Protein AF-A0A7L6N3A3-F1 (afdb_monomer)

Foldseek 3Di:
DVVLLVVLVVQLQVLLVVLQVVCVVPVVPDDDQVVSLVVSVVSSCVDPSQVDWAAACVRDIDTFKDAFQFFDDLDPPDPGTGGFGMFGADNVQRHDHHPVCRVNNVRQGQETEHEDEQDFPVVVVVQLSRQVRSPYQAYEYEYEYAEDDDPVRVVSNQVVQLVSLPPNRYFYWYWYHYPPAQKIWTDRRPRNGIDIDGD

Nearest PDB structures (foldseek):
  6dg3-assembly2_B  TM=5.951E-01  e=7.283E-01  Lactiplantibacillus plantarum WCFS1
  4h3d-assembly2_C  TM=6.142E-01  e=1.210E+00  Clostridioides difficile 630
  4h3d-assembly1_B  TM=5.926E-01  e=1.374E+00  Clostridioides difficile 630
  4cnn-assembly1_A  TM=4.905E-01  e=6.835E-01  Salmonella enterica subsp. enterica serovar Typhi
  8amz-assembly1_W  TM=4.326E-01  e=1.663E+00  Spinacia oleracea

Radius of gyration: 17.26 Å; Cα contacts (8 Å, |Δi|>4): 350; chains: 1; bounding box: 48×31×47 Å

Structure (mmCIF, N/CA/C/O backbone):
data_AF-A0A7L6N3A3-F1
#
_entry.id   AF-A0A7L6N3A3-F1
#
loop_
_atom_site.group_PDB
_atom_site.id
_atom_site.type_symbol
_atom_site.label_atom_id
_atom_site.label_alt_id
_atom_site.label_comp_id
_atom_site.label_asym_id
_atom_site.label_entity_id
_atom_site.label_seq_id
_atom_site.pdbx_PDB_ins_code
_atom_site.Cartn_x
_atom_site.Cartn_y
_atom_site.Cartn_z
_atom_site.occupancy
_atom_site.B_iso_or_equiv
_atom_site.auth_seq_id
_atom_site.auth_comp_id
_atom_site.auth_asym_id
_atom_site.auth_atom_id
_atom_site.pdbx_PDB_model_num
ATOM 1 N N . MET A 1 1 ? 3.024 9.005 -21.128 1.00 63.97 1 MET A N 1
ATOM 2 C CA . MET A 1 1 ? 3.604 8.634 -19.820 1.00 63.97 1 MET A CA 1
ATOM 3 C C . MET A 1 1 ? 2.793 9.181 -18.655 1.00 63.97 1 MET A C 1
ATOM 5 O O . MET A 1 1 ? 2.239 8.394 -17.905 1.00 63.97 1 MET A O 1
ATOM 9 N N . GLU A 1 2 ? 2.632 10.502 -18.546 1.00 71.94 2 GLU A N 1
ATOM 10 C CA . GLU A 1 2 ? 1.912 11.147 -17.432 1.00 71.94 2 GLU A CA 1
ATOM 11 C C . GLU A 1 2 ? 0.433 10.727 -17.320 1.00 71.94 2 GLU A C 1
ATOM 13 O O . GLU A 1 2 ? -0.063 10.466 -16.229 1.00 71.94 2 GLU A O 1
ATOM 18 N N . PHE A 1 3 ? -0.247 10.526 -18.455 1.00 65.88 3 PHE A N 1
ATOM 19 C CA . PHE A 1 3 ? -1.617 9.996 -18.479 1.00 65.88 3 PHE A CA 1
ATOM 20 C C . PHE A 1 3 ? -1.735 8.579 -17.885 1.00 65.88 3 PHE A C 1
ATOM 22 O O . PHE A 1 3 ? -2.685 8.292 -17.162 1.00 65.88 3 PHE A O 1
ATOM 29 N N . ILE A 1 4 ? -0.760 7.702 -18.159 1.00 85.25 4 ILE A N 1
ATOM 30 C CA . ILE A 1 4 ? -0.748 6.328 -17.629 1.00 85.25 4 ILE A CA 1
ATOM 31 C C . ILE A 1 4 ? -0.486 6.362 -16.124 1.00 85.25 4 ILE A C 1
ATOM 33 O O . ILE A 1 4 ? -1.212 5.720 -15.374 1.00 85.25 4 ILE A O 1
ATOM 37 N N . LYS A 1 5 ? 0.479 7.174 -15.670 1.00 92.44 5 LYS A N 1
ATOM 38 C CA . LYS A 1 5 ? 0.745 7.386 -14.239 1.00 92.44 5 LYS A CA 1
ATOM 39 C C . LYS A 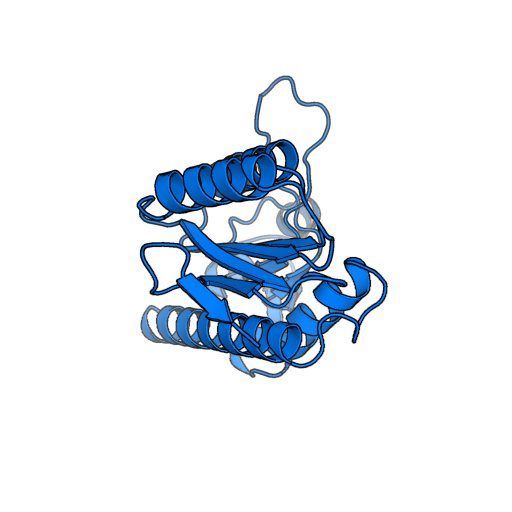1 5 ? -0.506 7.841 -13.487 1.00 92.44 5 LYS A C 1
ATOM 41 O O . LYS A 1 5 ? -0.864 7.238 -12.479 1.00 92.44 5 LYS A O 1
ATOM 46 N N . LYS A 1 6 ? -1.208 8.851 -14.011 1.00 94.38 6 LYS A N 1
ATOM 47 C CA . LYS A 1 6 ? -2.463 9.335 -13.424 1.00 94.38 6 LYS A CA 1
ATOM 48 C C . LYS A 1 6 ? -3.516 8.227 -13.340 1.00 94.38 6 LYS A C 1
ATOM 50 O O . LYS A 1 6 ? -4.104 8.034 -12.283 1.00 94.38 6 LYS A O 1
ATOM 55 N N . LYS A 1 7 ? -3.710 7.468 -14.422 1.00 95.50 7 LYS A N 1
ATOM 56 C CA . LYS A 1 7 ? -4.658 6.347 -14.451 1.00 95.50 7 LYS A CA 1
ATOM 57 C C . LYS A 1 7 ? -4.312 5.269 -13.418 1.00 95.50 7 LYS A C 1
ATOM 59 O O . LYS A 1 7 ? -5.200 4.765 -12.741 1.00 95.50 7 LYS A O 1
ATOM 64 N N . VAL A 1 8 ? -3.030 4.935 -13.272 1.00 96.88 8 VAL A N 1
ATOM 65 C CA . VAL A 1 8 ? -2.552 3.965 -12.276 1.00 96.88 8 VAL A CA 1
ATOM 66 C C . VAL A 1 8 ? -2.839 4.446 -10.851 1.00 96.88 8 VAL A C 1
ATOM 68 O O . VAL A 1 8 ? -3.337 3.663 -10.047 1.00 96.88 8 VAL A O 1
ATOM 71 N N . ILE A 1 9 ? -2.596 5.726 -10.549 1.00 97.12 9 ILE A N 1
ATOM 72 C CA . ILE A 1 9 ? -2.947 6.323 -9.249 1.00 97.12 9 ILE A CA 1
ATOM 73 C C . ILE A 1 9 ? -4.456 6.201 -8.998 1.00 97.12 9 ILE A C 1
ATOM 75 O O . ILE A 1 9 ? -4.861 5.691 -7.958 1.00 97.12 9 ILE A O 1
ATOM 79 N N . GLU A 1 10 ? -5.292 6.583 -9.968 1.00 97.31 10 GLU A N 1
ATOM 80 C CA . GLU A 1 10 ? -6.755 6.492 -9.848 1.00 97.31 10 GLU A CA 1
ATOM 81 C C . GLU A 1 10 ? -7.235 5.052 -9.591 1.00 97.31 10 GLU A C 1
ATOM 83 O O . GLU A 1 10 ? -8.139 4.835 -8.780 1.00 97.31 10 GLU A O 1
ATOM 88 N N . ILE A 1 11 ? -6.621 4.059 -10.245 1.00 98.12 11 ILE A N 1
ATOM 89 C CA . ILE A 1 11 ? -6.904 2.634 -10.020 1.00 98.12 11 ILE A CA 1
ATOM 90 C C . ILE A 1 11 ? -6.535 2.230 -8.591 1.00 98.12 11 ILE A C 1
ATOM 92 O O . ILE A 1 11 ? -7.364 1.643 -7.894 1.00 98.12 11 ILE A O 1
ATOM 96 N N . VAL A 1 12 ? -5.319 2.556 -8.141 1.00 98.44 12 VAL A N 1
ATOM 97 C CA . VAL A 1 12 ? -4.842 2.208 -6.796 1.00 98.44 12 VAL A CA 1
ATOM 98 C C . VAL A 1 12 ? -5.746 2.822 -5.731 1.00 98.44 12 VAL A C 1
ATOM 100 O O . VAL A 1 12 ? -6.241 2.110 -4.861 1.00 98.44 12 VAL A O 1
ATOM 103 N N . GLU A 1 13 ? -6.035 4.118 -5.820 1.00 98.12 13 GLU A N 1
ATOM 104 C CA . GLU A 1 13 ? -6.865 4.821 -4.838 1.00 98.12 13 GLU A CA 1
ATOM 105 C C . GLU A 1 13 ? -8.301 4.289 -4.802 1.00 98.12 13 GLU A C 1
ATOM 107 O O . GLU A 1 13 ? -8.896 4.143 -3.727 1.00 98.12 13 GLU A O 1
ATOM 112 N N . LYS A 1 14 ? -8.858 3.938 -5.967 1.00 98.12 14 LYS A N 1
ATOM 113 C CA . LYS A 1 14 ? -10.163 3.282 -6.060 1.00 98.12 14 LYS A CA 1
ATOM 114 C C . LYS A 1 14 ? -10.155 1.913 -5.381 1.00 98.12 14 LYS A C 1
ATOM 116 O O . LYS A 1 14 ? -11.083 1.618 -4.628 1.00 98.12 14 LYS A O 1
ATOM 121 N N . GLU A 1 15 ? -9.142 1.083 -5.618 1.00 98.50 15 GLU A N 1
ATOM 122 C CA . GLU A 1 15 ? -9.069 -0.240 -4.992 1.00 98.50 15 GLU A CA 1
ATOM 123 C C . GLU A 1 15 ? -8.826 -0.158 -3.484 1.00 98.50 15 GLU A C 1
ATOM 125 O O . GLU A 1 15 ? -9.446 -0.919 -2.746 1.00 98.50 15 GLU A O 1
ATOM 130 N N . ILE A 1 16 ? -8.037 0.809 -3.001 1.00 98.56 16 ILE A N 1
ATOM 131 C CA . ILE A 1 16 ? -7.890 1.080 -1.562 1.00 98.56 16 ILE A CA 1
ATOM 132 C C . ILE A 1 16 ? -9.245 1.445 -0.947 1.00 98.56 16 ILE A C 1
ATOM 134 O O . ILE A 1 16 ? -9.628 0.901 0.088 1.00 98.56 16 ILE A O 1
ATOM 138 N N . ARG A 1 17 ? -10.014 2.327 -1.593 1.00 97.88 17 ARG A N 1
ATOM 139 C CA . ARG A 1 17 ? -11.354 2.708 -1.125 1.00 97.88 17 ARG A CA 1
ATOM 140 C C . ARG A 1 17 ? -12.302 1.513 -1.067 1.00 97.88 17 ARG A C 1
ATOM 142 O O . ARG A 1 17 ? -12.975 1.325 -0.056 1.00 97.88 17 ARG A O 1
ATOM 149 N N . ASN A 1 18 ? -12.344 0.707 -2.126 1.00 97.69 18 ASN A N 1
ATOM 150 C CA . ASN A 1 18 ? -13.163 -0.505 -2.166 1.00 97.69 18 ASN A CA 1
ATOM 151 C C . ASN A 1 18 ? -12.743 -1.488 -1.070 1.00 97.69 18 ASN A C 1
ATOM 153 O O . ASN A 1 18 ? -13.592 -2.059 -0.399 1.00 97.69 18 ASN A O 1
ATOM 157 N N . PHE A 1 19 ? -11.439 -1.649 -0.860 1.00 98.00 19 PHE A N 1
ATOM 158 C CA . PHE A 1 19 ? -10.882 -2.535 0.152 1.00 98.00 19 PHE A CA 1
ATOM 159 C C . PHE A 1 19 ? -11.260 -2.109 1.580 1.00 98.00 19 PHE A C 1
ATOM 161 O O . PHE A 1 19 ? -11.703 -2.942 2.368 1.00 98.00 19 PHE A O 1
ATOM 168 N N . ILE A 1 20 ? -11.188 -0.809 1.890 1.00 96.81 20 ILE A N 1
ATOM 169 C CA . ILE A 1 20 ? -11.664 -0.244 3.165 1.00 96.81 20 ILE A CA 1
ATOM 170 C C . ILE A 1 20 ? -13.167 -0.476 3.350 1.00 96.81 20 ILE A C 1
ATOM 172 O O . ILE A 1 20 ? -13.599 -0.888 4.426 1.00 96.81 20 ILE A O 1
ATOM 176 N N . ASN A 1 21 ? -13.966 -0.231 2.310 1.00 95.56 21 ASN A N 1
ATOM 177 C CA . ASN A 1 21 ? -15.412 -0.442 2.369 1.00 95.56 21 ASN A CA 1
ATOM 178 C C . ASN A 1 21 ? -15.764 -1.916 2.593 1.00 95.56 21 ASN A C 1
ATOM 180 O O . ASN A 1 21 ? -16.633 -2.219 3.398 1.00 95.56 21 ASN A O 1
ATOM 184 N N . ASP A 1 22 ? -15.058 -2.843 1.953 1.00 96.50 22 ASP A N 1
ATOM 185 C CA . ASP A 1 22 ? -15.306 -4.270 2.158 1.00 96.50 22 ASP A CA 1
ATOM 186 C C . ASP A 1 22 ? -14.913 -4.727 3.568 1.00 96.50 22 ASP A C 1
ATOM 188 O O . ASP A 1 22 ? -15.613 -5.544 4.169 1.00 96.50 22 ASP A O 1
ATOM 192 N N . PHE A 1 23 ? -13.838 -4.167 4.132 1.00 96.50 23 PHE A N 1
ATOM 193 C CA . PHE A 1 23 ? -13.476 -4.412 5.527 1.00 96.50 23 PHE A CA 1
ATOM 194 C C . PHE A 1 23 ? -14.521 -3.851 6.498 1.00 96.50 23 PHE A C 1
ATOM 196 O O . PHE A 1 23 ? -14.807 -4.478 7.513 1.00 96.50 23 PHE A O 1
ATOM 203 N N . LYS A 1 24 ? -15.132 -2.705 6.178 1.00 93.69 24 LYS A N 1
ATOM 204 C CA . LYS A 1 24 ? -16.228 -2.125 6.965 1.00 93.69 24 LYS A CA 1
ATOM 205 C C . LYS A 1 24 ? -17.410 -3.079 7.095 1.00 93.69 24 LYS A C 1
ATOM 207 O O . LYS A 1 24 ? -17.958 -3.226 8.182 1.00 93.69 24 LYS A O 1
ATOM 212 N N . GLU A 1 25 ? -17.795 -3.703 5.986 1.00 93.62 25 GLU A N 1
ATOM 213 C CA . GLU A 1 25 ? -18.960 -4.587 5.926 1.00 93.62 25 GLU A CA 1
ATOM 214 C C . GLU A 1 25 ? -18.654 -5.986 6.481 1.00 93.62 25 GLU A C 1
ATOM 216 O O . GLU A 1 25 ? -19.511 -6.613 7.103 1.00 93.62 25 GLU A O 1
ATOM 221 N N . ILE A 1 26 ? -17.436 -6.501 6.265 1.00 94.75 26 ILE A N 1
ATOM 222 C CA . ILE A 1 26 ? -17.043 -7.862 6.660 1.00 94.75 26 ILE A CA 1
ATOM 223 C C . ILE A 1 26 ? -15.631 -7.860 7.293 1.00 94.75 26 ILE A C 1
ATOM 225 O O . ILE A 1 26 ? -14.695 -8.443 6.735 1.00 94.75 26 ILE A O 1
ATOM 229 N N . PRO A 1 27 ? -15.449 -7.277 8.496 1.00 94.25 27 PRO A N 1
ATOM 230 C CA . PRO A 1 27 ? -14.129 -7.063 9.125 1.00 94.25 27 PRO A CA 1
ATOM 231 C C . PRO A 1 27 ? -13.388 -8.353 9.508 1.00 94.25 27 PRO A C 1
ATOM 233 O O . PRO A 1 27 ? -12.187 -8.343 9.784 1.00 94.25 27 PRO A O 1
ATOM 236 N N . PHE A 1 28 ? -14.097 -9.485 9.519 1.00 94.44 28 PHE A N 1
ATOM 237 C CA . PHE A 1 28 ? -13.555 -10.813 9.819 1.00 94.44 28 PHE A CA 1
ATOM 238 C C . PHE A 1 28 ? -13.501 -11.731 8.591 1.00 94.44 28 PHE A C 1
ATOM 240 O O . PHE A 1 28 ? -13.306 -12.938 8.736 1.00 94.44 28 PHE A O 1
ATOM 247 N N . LYS A 1 29 ? -13.648 -11.182 7.374 1.00 95.50 29 LYS A N 1
ATOM 248 C CA . LYS A 1 29 ? -13.512 -11.943 6.118 1.00 95.50 29 LYS A CA 1
ATOM 249 C C . LYS A 1 29 ? -12.179 -12.696 6.047 1.00 95.50 29 LYS A C 1
ATOM 251 O O . LYS A 1 29 ? -12.120 -13.816 5.540 1.00 95.50 29 LYS A O 1
ATOM 256 N N . HIS A 1 30 ? -11.120 -12.091 6.579 1.00 96.44 30 HIS A N 1
ATOM 257 C CA . HIS A 1 30 ? -9.777 -12.653 6.626 1.00 96.44 30 HIS A CA 1
ATOM 258 C C . HIS A 1 30 ? -9.282 -12.792 8.068 1.00 96.44 30 HIS A C 1
ATOM 260 O O . HIS A 1 30 ? -9.425 -11.883 8.879 1.00 96.44 30 HIS A O 1
ATOM 266 N N . ARG A 1 31 ? -8.667 -13.943 8.384 1.00 93.75 31 ARG A N 1
ATOM 267 C CA . ARG A 1 31 ? -8.141 -14.239 9.731 1.00 93.75 31 ARG A CA 1
ATOM 268 C C . ARG A 1 31 ? -6.813 -13.536 10.025 1.00 93.75 31 ARG A C 1
ATOM 270 O O . ARG A 1 31 ? -6.517 -13.259 11.182 1.00 93.75 31 ARG A O 1
ATOM 277 N N . VAL A 1 32 ? -5.974 -13.351 9.006 1.00 94.62 32 VAL A N 1
ATOM 278 C CA . VAL A 1 32 ? -4.590 -12.876 9.151 1.00 94.62 32 VAL A CA 1
ATOM 279 C C . VAL A 1 32 ? -4.264 -11.805 8.120 1.00 94.62 32 VAL A C 1
ATOM 281 O O . VAL A 1 32 ? -4.790 -11.829 7.008 1.00 94.62 32 VAL A O 1
ATOM 284 N N . GLU A 1 33 ? -3.338 -10.920 8.480 1.00 95.19 33 GLU A N 1
ATOM 285 C CA . GLU A 1 33 ? -2.846 -9.820 7.643 1.00 95.19 33 GLU A CA 1
ATOM 286 C C . GLU A 1 33 ? -2.353 -10.276 6.268 1.00 95.19 33 GLU A C 1
ATOM 288 O O . GLU A 1 33 ? -2.734 -9.707 5.252 1.00 95.19 33 GLU A O 1
ATOM 293 N N . HIS A 1 34 ? -1.618 -11.388 6.194 1.00 95.31 34 HIS A N 1
ATOM 294 C CA . HIS A 1 34 ? -1.151 -11.911 4.907 1.00 95.31 34 HIS A CA 1
ATOM 295 C C . HIS A 1 34 ? -2.288 -12.225 3.922 1.00 95.31 34 HIS A C 1
ATOM 297 O O . HIS A 1 34 ? -2.103 -12.115 2.713 1.00 95.31 34 HIS A O 1
ATOM 303 N N . SER A 1 35 ? -3.478 -12.606 4.402 1.00 97.56 35 SER A N 1
ATOM 304 C CA . SER A 1 35 ? -4.631 -12.816 3.519 1.00 97.56 35 SER A CA 1
ATOM 305 C C . SER A 1 35 ? -5.195 -11.497 2.987 1.00 97.56 35 SER A C 1
ATOM 307 O O . SER A 1 35 ? -5.615 -11.453 1.835 1.00 97.56 35 SER A O 1
ATOM 309 N N . LEU A 1 36 ? -5.149 -10.433 3.794 1.00 97.81 36 LEU A N 1
ATOM 310 C CA . LEU A 1 36 ? -5.523 -9.071 3.400 1.00 97.81 36 LEU A CA 1
ATOM 311 C C . LEU A 1 36 ? -4.540 -8.513 2.363 1.00 97.81 36 LEU A C 1
ATOM 313 O O . LEU A 1 36 ? -4.966 -7.969 1.347 1.00 97.81 36 LEU A O 1
ATOM 317 N N . HIS A 1 37 ? -3.237 -8.742 2.553 1.00 98.00 37 HIS A N 1
ATOM 318 C CA . HIS A 1 37 ? -2.211 -8.421 1.557 1.00 98.00 37 HIS A CA 1
ATOM 319 C C . HIS A 1 37 ? -2.479 -9.110 0.213 1.00 98.00 37 HIS A C 1
ATOM 321 O O . HIS A 1 37 ? -2.447 -8.469 -0.836 1.00 98.00 37 HIS A O 1
ATOM 327 N N . CYS A 1 38 ? -2.767 -10.416 0.235 1.00 98.00 38 CYS A N 1
ATOM 328 C CA . CYS A 1 38 ? -3.108 -11.170 -0.971 1.00 98.00 38 CYS A CA 1
ATOM 329 C C . CYS A 1 38 ? -4.391 -10.652 -1.632 1.00 98.00 38 CYS A C 1
ATOM 331 O O . CYS A 1 38 ? -4.467 -10.603 -2.857 1.00 98.00 38 CYS A O 1
ATOM 333 N N . GLU A 1 39 ? -5.406 -10.280 -0.850 1.00 98.19 39 GLU A N 1
ATOM 334 C CA . GLU A 1 39 ? -6.642 -9.712 -1.386 1.00 98.19 39 GLU A CA 1
ATOM 335 C C . GLU A 1 39 ? -6.381 -8.385 -2.105 1.00 98.19 39 GLU A C 1
ATOM 337 O O . GLU A 1 39 ? -6.811 -8.234 -3.250 1.00 98.19 39 GLU A O 1
ATOM 342 N N . LEU A 1 40 ? -5.657 -7.454 -1.476 1.00 98.50 40 LEU A N 1
ATOM 343 C CA . LEU A 1 40 ? -5.333 -6.167 -2.088 1.00 98.50 40 LEU A CA 1
ATOM 344 C C . LEU A 1 40 ? -4.492 -6.347 -3.357 1.00 98.50 40 LEU A C 1
ATOM 346 O O . LEU A 1 40 ? -4.835 -5.791 -4.398 1.00 98.50 40 LEU A O 1
ATOM 350 N N . PHE A 1 41 ? -3.456 -7.191 -3.313 1.00 98.44 41 PHE A N 1
ATOM 351 C CA . PHE A 1 41 ? -2.661 -7.527 -4.496 1.00 98.44 41 PHE A CA 1
ATOM 352 C C . PHE A 1 41 ? -3.545 -8.065 -5.631 1.00 98.44 41 PHE A C 1
ATOM 354 O O . PHE A 1 41 ? -3.488 -7.568 -6.753 1.00 98.44 41 PHE A O 1
ATOM 361 N N . ASN A 1 42 ? -4.428 -9.024 -5.333 1.00 98.06 42 ASN A N 1
ATOM 362 C CA . ASN A 1 42 ? -5.323 -9.625 -6.322 1.00 98.06 42 ASN A CA 1
ATOM 363 C C . ASN A 1 42 ? -6.335 -8.636 -6.913 1.00 98.06 42 ASN A C 1
ATOM 365 O O . ASN A 1 42 ? -6.774 -8.829 -8.044 1.00 98.06 42 ASN A O 1
ATOM 369 N N . ARG A 1 43 ? -6.745 -7.606 -6.169 1.00 98.19 43 ARG A N 1
ATOM 370 C CA . ARG A 1 43 ? -7.587 -6.524 -6.702 1.00 98.19 43 ARG A CA 1
ATOM 371 C C . ARG A 1 43 ? -6.820 -5.672 -7.698 1.00 98.19 43 ARG A C 1
ATOM 373 O O . ARG A 1 43 ? -7.334 -5.395 -8.775 1.00 98.19 43 ARG A O 1
ATOM 380 N N . LEU A 1 44 ? -5.589 -5.311 -7.351 1.00 98.31 44 LEU A N 1
ATOM 381 C CA . LEU A 1 44 ? -4.735 -4.457 -8.167 1.00 98.31 44 LEU A CA 1
ATOM 382 C C . LEU A 1 44 ? -4.338 -5.137 -9.485 1.00 98.31 44 LEU A C 1
ATOM 384 O O . LEU A 1 44 ? -4.527 -4.552 -10.546 1.00 98.31 44 LEU A O 1
ATOM 388 N N . VAL A 1 45 ? -3.895 -6.398 -9.456 1.00 97.00 45 VAL A N 1
ATOM 389 C CA . VAL A 1 45 ? -3.466 -7.133 -10.670 1.00 97.00 45 VAL A CA 1
ATOM 390 C C . VAL A 1 45 ? -4.598 -7.492 -11.640 1.00 97.00 45 VAL A C 1
ATOM 392 O O . VAL A 1 45 ? -4.339 -8.076 -12.685 1.00 97.00 45 VAL A O 1
ATOM 395 N N . ARG A 1 46 ? -5.861 -7.198 -11.312 1.00 97.06 46 ARG A N 1
ATOM 396 C CA . ARG A 1 46 ? -6.991 -7.373 -12.244 1.00 97.06 46 ARG A CA 1
ATOM 397 C C . ARG A 1 46 ? -7.127 -6.229 -13.239 1.00 97.06 46 ARG A C 1
ATOM 399 O O . ARG A 1 46 ? -7.929 -6.337 -14.161 1.00 97.06 46 ARG A O 1
ATOM 406 N N . HIS A 1 47 ? -6.408 -5.136 -13.016 1.00 97.50 47 HIS A N 1
ATOM 407 C CA . HIS A 1 47 ? -6.390 -4.001 -13.922 1.00 97.50 47 HIS A CA 1
ATOM 408 C C . HIS A 1 47 ? -5.237 -4.170 -14.899 1.00 97.50 47 HIS A C 1
ATOM 410 O O . HIS A 1 47 ? -4.096 -4.366 -14.473 1.00 97.50 47 HIS A O 1
ATOM 416 N N . ASP A 1 48 ? -5.541 -4.066 -16.194 1.00 95.12 48 ASP A N 1
ATOM 417 C CA . ASP A 1 48 ? -4.576 -4.304 -17.267 1.00 95.12 48 ASP A CA 1
ATOM 418 C C . ASP A 1 48 ? -3.316 -3.453 -17.097 1.00 95.12 48 ASP A C 1
ATOM 420 O O . ASP A 1 48 ? -2.234 -3.933 -17.396 1.00 95.12 48 ASP A O 1
ATOM 424 N N . GLU A 1 49 ? -3.425 -2.226 -16.576 1.00 95.25 49 GLU A N 1
ATOM 425 C CA . GLU A 1 49 ? -2.303 -1.312 -16.324 1.00 95.25 49 GLU A CA 1
ATOM 426 C C . GLU A 1 49 ? -1.300 -1.828 -15.283 1.00 95.25 49 GLU A C 1
ATOM 428 O O . GLU A 1 49 ? -0.132 -1.444 -15.312 1.00 95.25 49 GLU A O 1
ATOM 433 N N . LEU A 1 50 ? -1.747 -2.672 -14.352 1.00 96.44 50 LEU A N 1
ATOM 434 C CA . LEU A 1 50 ? -0.943 -3.190 -13.242 1.00 96.44 50 LEU A CA 1
ATOM 435 C C . LEU A 1 50 ? -0.488 -4.637 -13.468 1.00 96.44 50 LEU A C 1
ATOM 437 O O . LEU A 1 50 ? 0.428 -5.098 -12.789 1.00 96.44 50 LEU A O 1
ATOM 441 N N . SER A 1 51 ? -1.083 -5.346 -14.430 1.00 95.25 51 SER A N 1
ATOM 442 C CA . SER A 1 51 ? -0.710 -6.715 -14.807 1.00 95.25 51 SER A CA 1
ATOM 443 C C . SER A 1 51 ? 0.229 -6.796 -16.013 1.00 95.25 51 SER A C 1
ATOM 445 O O . SER A 1 51 ? 0.482 -7.889 -16.517 1.00 95.25 51 SER A O 1
ATOM 447 N N . GLN A 1 52 ? 0.718 -5.659 -16.517 1.00 95.00 52 GLN A N 1
ATOM 448 C CA . GLN A 1 52 ? 1.615 -5.633 -17.675 1.00 95.00 52 GLN A CA 1
ATOM 449 C C . GLN A 1 52 ? 2.992 -6.186 -17.328 1.00 95.00 52 GLN A C 1
ATOM 451 O O . GLN A 1 52 ? 3.457 -6.088 -16.190 1.00 95.00 52 GLN A O 1
ATOM 456 N N . TYR A 1 53 ? 3.647 -6.721 -18.355 1.00 97.19 53 TYR A N 1
ATOM 457 C CA . TYR A 1 53 ? 5.006 -7.229 -18.293 1.00 97.19 53 TYR A CA 1
ATOM 458 C C . TYR A 1 53 ? 5.927 -6.355 -19.134 1.00 97.19 53 TYR A C 1
ATOM 460 O O . TYR A 1 53 ? 5.581 -5.990 -20.257 1.00 97.19 53 TYR A O 1
ATOM 468 N N . TYR A 1 54 ? 7.111 -6.083 -18.602 1.00 97.50 54 TYR A N 1
ATOM 469 C C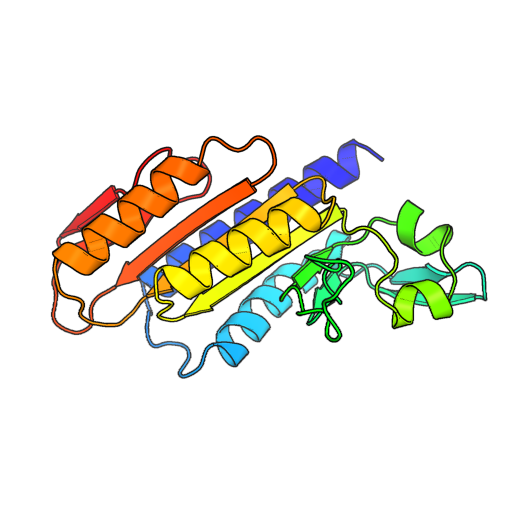A . TYR A 1 54 ? 8.149 -5.298 -19.254 1.00 97.50 54 TYR A CA 1
ATOM 470 C C . TYR A 1 54 ? 9.494 -6.007 -19.152 1.00 97.50 54 TYR A C 1
ATOM 472 O O . TYR A 1 54 ? 9.739 -6.798 -18.234 1.00 97.50 54 TYR A O 1
ATOM 480 N N . ASN A 1 55 ? 10.362 -5.731 -20.120 1.00 98.31 55 ASN A N 1
ATOM 481 C CA . ASN A 1 55 ? 11.695 -6.312 -20.160 1.00 98.31 55 ASN A CA 1
ATOM 482 C C . ASN A 1 55 ? 12.683 -5.414 -19.425 1.00 98.31 55 ASN A C 1
ATOM 484 O O . ASN A 1 55 ? 12.693 -4.204 -19.611 1.00 98.31 55 ASN A O 1
ATOM 488 N N . LEU A 1 56 ? 13.545 -6.038 -18.636 1.00 98.25 56 LEU A N 1
ATOM 489 C CA . LEU A 1 56 ? 14.774 -5.455 -18.126 1.00 98.25 56 LEU A CA 1
ATOM 490 C C . LEU A 1 56 ? 15.805 -5.355 -19.264 1.00 98.25 56 LEU A C 1
ATOM 492 O O . LEU A 1 56 ? 15.712 -6.045 -20.283 1.00 98.25 56 LEU A O 1
ATOM 496 N N . THR A 1 57 ? 16.843 -4.549 -19.059 1.00 98.06 57 THR A N 1
ATOM 497 C CA . THR A 1 57 ? 17.948 -4.340 -20.017 1.00 98.06 57 THR A CA 1
ATOM 498 C C . THR A 1 57 ? 18.689 -5.619 -20.428 1.00 98.06 57 THR A C 1
ATOM 500 O O . THR A 1 57 ? 19.264 -5.670 -21.513 1.00 98.06 57 THR A O 1
ATOM 503 N N . ASP A 1 58 ? 18.673 -6.662 -19.593 1.00 96.12 58 ASP A N 1
ATOM 504 C CA . ASP A 1 58 ? 19.292 -7.964 -19.883 1.00 96.12 58 ASP A CA 1
ATOM 505 C C . ASP A 1 58 ? 18.349 -8.970 -20.570 1.00 96.12 58 ASP A C 1
ATOM 507 O O . ASP A 1 58 ? 18.731 -10.117 -20.804 1.00 96.12 58 ASP A O 1
ATOM 511 N N . GLY A 1 59 ? 17.130 -8.544 -20.919 1.00 96.31 59 GLY A N 1
ATOM 512 C CA . GLY A 1 59 ? 16.115 -9.360 -21.585 1.00 96.31 59 GLY A CA 1
ATOM 513 C C . GLY A 1 59 ? 15.246 -10.198 -20.643 1.00 96.31 59 GLY A C 1
ATOM 514 O O . GLY A 1 59 ? 14.304 -10.836 -21.111 1.00 96.31 59 GLY A O 1
ATOM 515 N N . SER A 1 60 ? 15.517 -10.196 -19.334 1.00 97.56 60 SER A N 1
ATOM 516 C CA . SER A 1 60 ? 14.615 -10.789 -18.339 1.00 97.56 60 SER A CA 1
ATOM 517 C C . SER A 1 60 ? 13.299 -10.008 -18.272 1.00 97.56 60 SER A C 1
ATOM 519 O O . SER A 1 60 ? 13.291 -8.794 -18.447 1.00 97.56 60 SER A O 1
ATOM 521 N N . THR A 1 61 ? 12.186 -10.671 -17.960 1.00 97.56 61 THR A N 1
ATOM 522 C CA . THR A 1 61 ? 10.859 -10.031 -17.898 1.00 97.56 61 THR A CA 1
ATOM 523 C C . THR A 1 61 ? 10.336 -9.986 -16.465 1.00 97.56 61 THR A C 1
ATOM 525 O O . THR A 1 61 ? 10.456 -10.962 -15.723 1.00 97.56 61 THR A O 1
ATOM 528 N N . THR A 1 62 ? 9.711 -8.873 -16.082 1.00 97.44 62 THR A N 1
ATOM 529 C CA . THR A 1 62 ? 8.999 -8.719 -14.807 1.00 97.44 62 THR A CA 1
ATOM 530 C C . THR A 1 62 ? 7.658 -8.017 -15.011 1.00 97.44 62 THR A C 1
ATOM 532 O O . THR A 1 62 ? 7.425 -7.405 -16.051 1.00 97.44 62 THR A O 1
ATOM 535 N N . GLN A 1 63 ? 6.762 -8.134 -14.033 1.00 96.12 63 GLN A N 1
ATOM 536 C CA . GLN A 1 63 ? 5.504 -7.386 -14.009 1.00 96.12 63 GLN A CA 1
ATOM 537 C C . GLN A 1 63 ? 5.679 -6.010 -13.349 1.00 96.12 63 GLN A C 1
ATOM 539 O O . GLN A 1 63 ? 6.746 -5.686 -12.839 1.00 96.12 63 GLN A O 1
ATOM 544 N N . VAL A 1 64 ? 4.622 -5.202 -13.356 1.00 96.88 64 VAL A N 1
ATOM 545 C CA . VAL A 1 64 ? 4.621 -3.836 -12.806 1.00 96.88 64 VAL A CA 1
ATOM 546 C C . VAL A 1 64 ? 4.515 -3.792 -11.275 1.00 96.88 64 VAL A C 1
ATOM 548 O O . VAL A 1 64 ? 5.102 -2.918 -10.638 1.00 96.88 64 VAL A O 1
ATOM 551 N N . ILE A 1 65 ? 3.761 -4.711 -10.672 1.00 97.62 65 ILE A N 1
ATOM 552 C CA . ILE A 1 65 ? 3.428 -4.701 -9.241 1.00 97.62 65 ILE A CA 1
ATOM 553 C C . ILE A 1 65 ? 4.090 -5.851 -8.481 1.00 97.62 65 ILE A C 1
ATOM 555 O O . ILE A 1 65 ? 4.051 -7.009 -8.903 1.00 97.62 65 ILE A O 1
ATOM 559 N N . HIS A 1 66 ? 4.664 -5.552 -7.319 1.00 97.38 66 HIS A N 1
ATOM 560 C CA . HIS A 1 66 ? 5.407 -6.518 -6.513 1.00 97.38 66 HIS A CA 1
ATOM 561 C C . HIS A 1 66 ? 5.032 -6.445 -5.042 1.00 97.38 66 HIS A C 1
ATOM 563 O O . HIS A 1 66 ? 4.729 -5.374 -4.527 1.00 97.38 66 HIS A O 1
ATOM 569 N N . LYS A 1 67 ? 5.091 -7.599 -4.374 1.00 96.31 67 LYS A N 1
ATOM 570 C CA . LYS A 1 67 ? 5.022 -7.702 -2.916 1.00 96.31 67 LYS A CA 1
ATOM 571 C C . LYS A 1 67 ? 6.417 -7.781 -2.306 1.00 96.31 67 LYS A C 1
ATOM 573 O O . LYS A 1 67 ? 7.318 -8.312 -2.951 1.00 96.31 67 LYS A O 1
ATOM 578 N N . GLU A 1 68 ? 6.534 -7.394 -1.037 1.00 94.69 68 GLU A N 1
ATOM 579 C CA . GLU A 1 68 ? 7.760 -7.547 -0.234 1.00 94.69 68 GLU A CA 1
ATOM 580 C C . GLU A 1 68 ? 8.973 -6.846 -0.866 1.00 94.69 68 GLU A C 1
ATOM 582 O O . GLU A 1 68 ? 10.068 -7.409 -0.946 1.00 94.69 68 GLU A O 1
ATOM 587 N N . TRP A 1 69 ? 8.775 -5.630 -1.374 1.00 95.25 69 TRP A N 1
ATOM 588 C CA . TRP A 1 69 ? 9.847 -4.897 -2.033 1.00 95.25 69 TRP A CA 1
ATOM 589 C C . TRP A 1 69 ? 10.871 -4.416 -1.004 1.00 95.25 69 TRP A C 1
ATOM 591 O O . TRP A 1 69 ? 10.468 -3.836 0.005 1.00 95.25 69 TRP A O 1
ATOM 601 N N . PRO A 1 70 ? 12.182 -4.605 -1.219 1.00 92.00 70 PRO A N 1
ATOM 602 C CA . PRO A 1 70 ? 13.183 -4.122 -0.278 1.00 92.00 70 PRO A CA 1
ATOM 603 C C . PRO A 1 70 ? 13.058 -2.609 -0.065 1.00 92.00 70 PRO A C 1
ATOM 605 O O . PRO A 1 70 ? 13.150 -1.833 -1.013 1.00 92.00 70 PRO A O 1
ATOM 608 N N . ALA A 1 71 ? 12.874 -2.183 1.182 1.00 85.88 71 ALA A N 1
ATOM 609 C CA . ALA A 1 71 ? 12.851 -0.768 1.523 1.00 85.88 71 ALA A CA 1
ATOM 610 C C . ALA A 1 71 ? 14.254 -0.151 1.412 1.00 85.88 71 ALA A C 1
ATOM 612 O O . ALA A 1 71 ? 15.277 -0.830 1.581 1.00 85.88 71 ALA A O 1
ATOM 613 N N . SER A 1 72 ? 14.312 1.166 1.220 1.00 78.75 72 SER A N 1
ATOM 614 C CA . SER A 1 72 ? 15.538 1.937 1.424 1.00 78.75 72 SER A CA 1
ATOM 615 C C . SER A 1 72 ? 16.100 1.696 2.828 1.00 78.75 72 SER A C 1
ATOM 617 O O . SER A 1 72 ? 15.367 1.456 3.791 1.00 78.75 72 SER A O 1
ATOM 619 N N . LYS A 1 73 ? 17.428 1.753 2.974 1.00 67.88 73 LYS A N 1
ATOM 620 C CA . LYS A 1 73 ? 18.025 1.727 4.315 1.00 67.88 73 LYS A CA 1
ATOM 621 C C . LYS A 1 73 ? 17.641 3.013 5.043 1.00 67.88 73 LYS A C 1
ATOM 623 O O . LYS A 1 73 ? 17.980 4.091 4.567 1.00 67.88 73 LYS A O 1
ATOM 628 N N . LEU A 1 74 ? 17.000 2.885 6.202 1.00 63.81 74 LEU A N 1
ATOM 629 C CA . LEU A 1 74 ? 16.654 4.025 7.054 1.00 63.81 74 LEU A CA 1
ATOM 630 C C . LEU A 1 74 ? 17.914 4.688 7.638 1.00 63.81 74 LEU A C 1
ATOM 632 O O . LEU A 1 74 ? 17.967 5.910 7.762 1.00 63.81 74 LEU A O 1
ATOM 636 N N . LYS A 1 75 ? 18.945 3.896 7.975 1.00 61.47 75 LYS A N 1
ATOM 637 C CA . LYS A 1 75 ? 20.263 4.372 8.433 1.00 61.47 75 LYS A CA 1
ATOM 638 C C . LYS A 1 75 ? 21.400 3.576 7.792 1.00 61.47 75 LYS A C 1
ATOM 640 O O . LYS A 1 75 ? 21.262 2.384 7.524 1.00 61.47 75 LYS A O 1
ATOM 645 N N . GLU A 1 76 ? 22.567 4.198 7.612 1.00 59.88 76 GLU A N 1
ATOM 646 C CA . GLU A 1 76 ? 23.768 3.511 7.094 1.00 59.88 76 GLU A CA 1
ATOM 647 C C . GLU A 1 76 ? 24.188 2.313 7.962 1.00 59.88 76 GLU A C 1
ATOM 649 O O . GLU A 1 76 ? 24.661 1.301 7.440 1.00 59.88 76 GLU A O 1
ATOM 654 N N . SER A 1 77 ? 23.954 2.407 9.275 1.00 53.00 77 SER A N 1
ATOM 655 C CA . SER A 1 77 ? 24.223 1.354 10.258 1.00 53.00 77 SER A CA 1
ATOM 656 C C . SER A 1 77 ? 23.251 0.174 10.196 1.00 53.00 77 SER A C 1
ATOM 658 O O . SER A 1 77 ? 23.519 -0.860 10.810 1.00 53.00 77 SER A O 1
ATOM 660 N N . ASP A 1 78 ? 22.118 0.307 9.501 1.00 61.72 78 ASP A N 1
ATOM 661 C CA . ASP A 1 78 ? 21.116 -0.750 9.459 1.00 61.72 78 ASP A CA 1
ATOM 662 C C . ASP A 1 78 ? 21.604 -1.905 8.582 1.00 61.72 78 ASP A C 1
ATOM 664 O O . ASP A 1 78 ? 21.880 -1.784 7.380 1.00 61.72 78 ASP A O 1
ATOM 668 N N . THR A 1 79 ? 21.724 -3.067 9.223 1.00 55.62 79 THR A N 1
ATOM 669 C CA . THR A 1 79 ? 22.201 -4.303 8.593 1.00 55.62 79 THR A CA 1
ATOM 670 C C . THR A 1 79 ? 21.104 -5.020 7.811 1.00 55.62 79 THR A C 1
ATOM 672 O O . THR A 1 79 ? 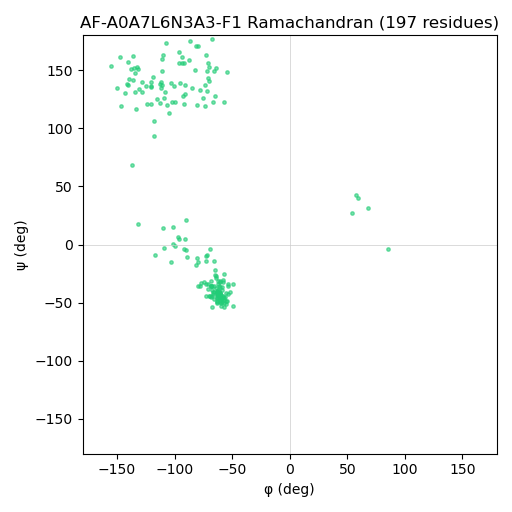21.413 -5.850 6.956 1.00 55.62 79 THR A O 1
ATOM 675 N 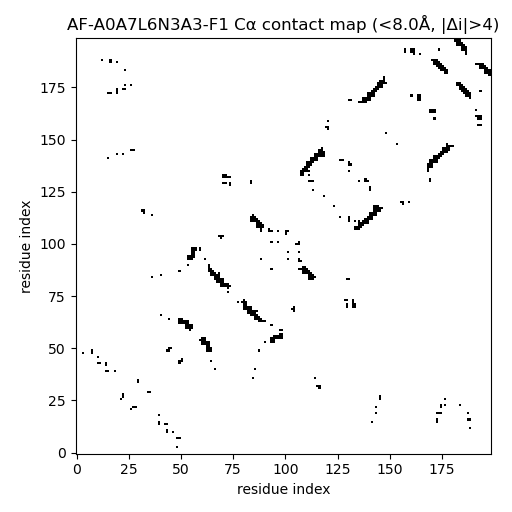N . ARG A 1 80 ? 19.829 -4.691 8.057 1.00 58.75 80 ARG A N 1
ATOM 676 C CA . ARG A 1 80 ? 18.668 -5.249 7.355 1.00 58.75 80 ARG A CA 1
ATOM 677 C C . ARG A 1 80 ? 17.779 -4.132 6.827 1.00 58.75 80 ARG A C 1
ATOM 679 O O . ARG A 1 80 ? 17.434 -3.216 7.564 1.00 58.75 80 ARG A O 1
ATOM 686 N N . ARG A 1 81 ? 17.406 -4.241 5.552 1.00 68.50 81 ARG A N 1
ATOM 687 C CA . ARG A 1 81 ? 16.300 -3.481 4.965 1.00 68.50 81 ARG A CA 1
ATOM 688 C C . ARG A 1 81 ? 15.002 -4.159 5.413 1.00 68.50 81 ARG A C 1
ATOM 690 O O . ARG A 1 81 ? 14.929 -5.387 5.381 1.00 68.50 81 ARG A O 1
ATOM 697 N N . GLY A 1 82 ? 14.030 -3.380 5.884 1.00 83.88 82 GLY A N 1
ATOM 698 C CA . GLY A 1 82 ? 12.649 -3.862 5.959 1.00 83.88 82 GLY A CA 1
ATOM 699 C C . GLY A 1 82 ? 12.089 -4.067 4.549 1.00 83.88 82 GLY A C 1
ATOM 700 O O . GLY A 1 82 ? 12.761 -3.747 3.568 1.00 83.88 82 GLY A O 1
ATOM 701 N N . ASN A 1 83 ? 10.860 -4.561 4.452 1.00 92.44 83 ASN A N 1
ATOM 702 C CA . ASN A 1 83 ? 10.145 -4.637 3.183 1.00 92.44 83 ASN A CA 1
ATOM 703 C C . ASN A 1 83 ? 8.977 -3.651 3.181 1.00 92.44 83 ASN A C 1
ATOM 705 O O . ASN A 1 83 ? 8.408 -3.367 4.238 1.00 92.44 83 ASN A O 1
ATOM 709 N N . ILE A 1 84 ? 8.657 -3.157 1.989 1.00 96.06 84 ILE A N 1
ATOM 710 C CA . ILE A 1 84 ? 7.406 -2.488 1.654 1.00 96.06 84 ILE A CA 1
ATOM 711 C C . ILE A 1 84 ? 6.439 -3.557 1.158 1.00 96.06 84 ILE A C 1
ATOM 713 O O . ILE A 1 84 ? 6.791 -4.353 0.278 1.00 96.06 84 ILE A O 1
ATOM 717 N N . ASP A 1 85 ? 5.230 -3.585 1.715 1.00 97.31 85 ASP A N 1
ATOM 718 C CA . ASP A 1 85 ? 4.266 -4.651 1.438 1.00 97.31 85 ASP A CA 1
ATOM 719 C C . ASP A 1 85 ? 3.933 -4.766 -0.045 1.00 97.31 85 ASP A C 1
ATOM 721 O O . ASP A 1 85 ? 3.900 -5.881 -0.575 1.00 97.31 85 ASP A O 1
ATOM 725 N N . LEU A 1 86 ? 3.706 -3.628 -0.709 1.00 98.19 86 LEU A N 1
ATOM 726 C CA . LEU A 1 86 ? 3.388 -3.541 -2.129 1.00 98.19 86 LEU A CA 1
ATOM 727 C C . LEU A 1 86 ? 4.067 -2.341 -2.787 1.00 98.19 86 LEU A C 1
ATOM 729 O O . LEU A 1 86 ? 4.036 -1.226 -2.268 1.00 98.19 86 LEU A O 1
ATOM 733 N N . VAL A 1 87 ? 4.597 -2.553 -3.989 1.00 98.00 87 VAL A N 1
ATOM 734 C CA . VAL A 1 87 ? 5.086 -1.474 -4.850 1.00 98.00 87 VAL A CA 1
ATOM 735 C C . VAL A 1 87 ? 4.566 -1.600 -6.269 1.00 98.00 87 VAL A C 1
ATOM 737 O O . VAL A 1 87 ? 4.341 -2.702 -6.768 1.00 98.00 87 VAL A O 1
ATOM 740 N N . VAL A 1 88 ? 4.439 -0.456 -6.930 1.00 98.25 88 VAL A N 1
ATOM 741 C CA . VAL A 1 88 ? 4.193 -0.335 -8.367 1.00 98.25 88 VAL A CA 1
ATOM 742 C C . VAL A 1 88 ? 5.411 0.339 -8.983 1.00 98.25 88 VAL A C 1
ATOM 744 O O . VAL A 1 88 ? 5.795 1.423 -8.545 1.00 98.25 88 VAL A O 1
ATOM 747 N N . LEU A 1 89 ? 6.021 -0.286 -9.984 1.00 97.38 89 LEU A N 1
ATOM 748 C CA . LEU A 1 89 ? 7.126 0.274 -10.765 1.00 97.38 89 LEU A CA 1
ATOM 749 C C . LEU A 1 89 ? 6.587 0.959 -12.031 1.00 97.38 89 LEU A C 1
ATOM 751 O O . LEU A 1 89 ? 5.460 0.703 -12.452 1.00 97.38 89 LEU A O 1
ATOM 755 N N . THR A 1 90 ? 7.367 1.834 -12.664 1.00 96.56 90 THR A N 1
ATOM 756 C CA . THR A 1 90 ? 7.017 2.343 -13.999 1.00 96.56 90 THR A CA 1
ATOM 757 C C . THR A 1 90 ? 7.643 1.476 -15.081 1.00 96.56 90 THR A C 1
ATOM 759 O O . THR A 1 90 ? 8.676 0.847 -14.862 1.00 96.56 90 THR A O 1
ATOM 762 N N . GLN A 1 91 ? 7.047 1.485 -16.277 1.00 95.88 91 GLN A N 1
ATOM 763 C CA . GLN A 1 91 ? 7.666 0.896 -17.467 1.00 95.88 91 GLN A CA 1
ATOM 764 C C . GLN A 1 91 ? 9.110 1.390 -17.628 1.00 95.88 91 GLN A C 1
ATOM 766 O O . GLN A 1 91 ? 10.030 0.582 -17.665 1.00 95.88 91 GLN A O 1
ATOM 771 N N . ASP A 1 92 ? 9.308 2.710 -17.624 1.00 96.06 92 ASP A N 1
ATOM 772 C CA . ASP A 1 92 ? 10.629 3.320 -17.759 1.00 96.06 92 ASP A CA 1
ATOM 773 C C . ASP A 1 92 ? 11.628 2.828 -16.708 1.00 96.06 92 ASP A C 1
ATOM 775 O O . ASP A 1 92 ? 12.791 2.600 -17.035 1.00 96.06 92 ASP A O 1
ATOM 779 N N . SER A 1 93 ? 11.219 2.676 -15.442 1.00 96.00 93 SER A N 1
ATOM 780 C CA . SER A 1 93 ? 12.149 2.241 -14.398 1.00 96.00 93 SER A CA 1
ATOM 781 C C . SER A 1 93 ? 12.537 0.773 -14.567 1.00 96.00 93 SER A C 1
ATOM 783 O O . SER A 1 93 ? 13.695 0.426 -14.337 1.00 96.00 93 SER A O 1
ATOM 785 N N . ILE A 1 94 ? 11.619 -0.072 -15.044 1.00 97.38 94 ILE A N 1
ATOM 786 C CA . ILE A 1 94 ? 11.907 -1.466 -15.400 1.00 97.38 94 ILE A CA 1
ATOM 787 C C . ILE A 1 94 ? 12.840 -1.521 -16.619 1.00 97.38 94 ILE A C 1
ATOM 789 O O . ILE A 1 94 ? 13.907 -2.126 -16.547 1.00 97.38 94 ILE A O 1
ATOM 793 N N . GLU A 1 95 ? 12.487 -0.854 -17.717 1.00 97.50 95 GLU A N 1
ATOM 794 C CA . GLU A 1 95 ? 13.218 -0.931 -18.991 1.00 97.50 95 GLU A CA 1
ATOM 795 C C . GLU A 1 95 ? 14.641 -0.357 -18.918 1.00 97.50 95 GLU A C 1
ATOM 797 O O . GLU A 1 95 ? 15.502 -0.750 -19.703 1.00 97.50 95 GLU A O 1
ATOM 802 N N . ASN A 1 96 ? 14.918 0.515 -17.943 1.00 97.56 96 ASN A N 1
ATOM 803 C CA . ASN A 1 96 ? 16.252 1.066 -17.686 1.00 97.56 96 ASN A CA 1
ATOM 804 C C . ASN A 1 96 ? 17.039 0.329 -16.585 1.00 97.56 96 ASN A C 1
ATOM 806 O O . ASN A 1 96 ? 18.146 0.747 -16.246 1.00 97.56 96 ASN A O 1
ATOM 810 N N . SER A 1 97 ? 16.508 -0.766 -16.036 1.00 97.50 97 SER A N 1
ATOM 811 C CA . SER A 1 97 ? 17.142 -1.547 -14.965 1.00 97.50 97 SER A CA 1
ATOM 812 C C . SER A 1 97 ? 17.597 -2.926 -15.448 1.00 97.50 97 SER A C 1
ATOM 814 O O . SER A 1 97 ? 17.135 -3.438 -16.467 1.00 97.50 97 SER A O 1
ATOM 816 N N . ASN A 1 98 ? 18.524 -3.561 -14.729 1.00 97.56 98 ASN A N 1
ATOM 817 C CA . ASN A 1 98 ? 18.929 -4.956 -14.969 1.00 97.56 98 ASN A CA 1
ATOM 818 C C . ASN A 1 98 ? 18.398 -5.891 -13.862 1.00 97.56 98 ASN A C 1
ATOM 820 O O . ASN A 1 98 ? 17.868 -5.446 -12.840 1.00 97.56 98 ASN A O 1
ATOM 824 N N . LEU A 1 99 ? 18.573 -7.207 -14.027 1.00 97.25 99 LEU A N 1
ATOM 825 C CA . LEU A 1 99 ? 18.109 -8.208 -13.062 1.00 97.25 99 LEU A CA 1
ATOM 826 C C . LEU A 1 99 ? 18.742 -8.054 -11.675 1.00 97.25 99 LEU A C 1
ATOM 828 O O . LEU A 1 99 ? 18.110 -8.384 -10.669 1.00 97.25 99 LEU A O 1
ATOM 832 N N . LYS A 1 100 ? 19.982 -7.566 -11.585 1.00 96.50 100 LYS A N 1
ATOM 833 C CA . LYS A 1 100 ? 20.629 -7.319 -10.292 1.00 96.50 100 LYS A CA 1
ATOM 834 C C . LYS A 1 100 ? 19.933 -6.176 -9.555 1.00 96.50 100 LYS A C 1
ATOM 836 O O . LYS A 1 100 ? 19.669 -6.332 -8.365 1.00 96.50 100 LYS A O 1
ATOM 841 N N . ASP A 1 101 ? 19.611 -5.082 -10.237 1.00 95.31 101 ASP A N 1
ATOM 842 C CA . ASP A 1 101 ? 18.901 -3.949 -9.635 1.00 95.31 101 ASP A CA 1
ATOM 843 C C . ASP A 1 101 ? 17.505 -4.360 -9.169 1.00 95.31 101 ASP A C 1
ATOM 845 O O . ASP A 1 101 ? 17.147 -4.111 -8.018 1.00 95.31 101 ASP A O 1
ATOM 849 N N . PHE A 1 102 ? 16.778 -5.112 -10.000 1.00 95.50 102 PHE A N 1
ATOM 850 C CA . PHE A 1 102 ? 15.483 -5.687 -9.641 1.00 95.50 102 PHE A CA 1
ATOM 851 C C . PHE A 1 102 ? 15.562 -6.571 -8.384 1.00 95.50 102 PHE A C 1
ATOM 853 O O . PHE A 1 102 ? 14.854 -6.340 -7.407 1.00 95.50 102 PHE A O 1
ATOM 860 N N . ARG A 1 103 ? 16.463 -7.565 -8.360 1.00 93.38 103 ARG A N 1
ATOM 861 C CA . ARG A 1 103 ? 16.569 -8.522 -7.239 1.00 93.38 103 ARG A CA 1
ATOM 862 C C . ARG A 1 103 ? 17.003 -7.887 -5.921 1.00 93.38 103 ARG A C 1
ATOM 864 O O . ARG A 1 103 ? 16.733 -8.454 -4.865 1.00 93.38 103 ARG A O 1
ATOM 871 N N . LEU A 1 104 ? 17.727 -6.773 -5.980 1.00 91.31 104 LEU A N 1
ATOM 872 C CA . LEU A 1 104 ? 18.195 -6.046 -4.800 1.00 91.31 104 LEU A CA 1
ATOM 873 C C . LEU A 1 104 ? 17.221 -4.948 -4.349 1.00 91.31 104 LEU A C 1
ATOM 875 O O . LEU A 1 104 ? 17.468 -4.329 -3.311 1.00 91.31 104 LEU A O 1
ATOM 879 N N . GLY A 1 105 ? 16.137 -4.720 -5.098 1.00 91.88 105 GLY A N 1
ATOM 880 C CA . GLY A 1 105 ? 15.184 -3.645 -4.840 1.00 91.88 105 GLY A CA 1
ATOM 881 C C . GLY A 1 105 ? 15.770 -2.254 -5.081 1.00 91.88 105 GLY A C 1
ATOM 882 O O . GLY A 1 105 ? 15.413 -1.317 -4.383 1.00 91.88 105 GLY A O 1
ATOM 883 N N . ASN A 1 106 ? 16.705 -2.113 -6.024 1.00 92.50 106 ASN A N 1
ATOM 884 C CA . ASN A 1 106 ? 17.350 -0.835 -6.353 1.00 92.50 106 ASN A CA 1
ATOM 885 C C . ASN A 1 106 ? 16.604 -0.062 -7.460 1.00 92.50 106 ASN A C 1
ATOM 887 O O . ASN A 1 106 ? 17.203 0.767 -8.140 1.00 92.50 106 ASN A O 1
ATOM 891 N N . ILE A 1 107 ? 15.324 -0.368 -7.672 1.00 94.25 107 ILE A N 1
ATOM 892 C CA . ILE A 1 107 ? 14.443 0.380 -8.570 1.00 94.25 107 ILE A CA 1
ATOM 893 C C . ILE A 1 107 ? 13.494 1.171 -7.680 1.00 94.25 107 ILE A C 1
ATOM 895 O O . ILE A 1 107 ? 12.769 0.569 -6.883 1.00 94.25 107 ILE A O 1
ATOM 899 N N . ASP A 1 108 ? 13.511 2.496 -7.810 1.00 93.56 108 ASP A N 1
ATOM 900 C CA . ASP A 1 108 ? 12.629 3.355 -7.027 1.00 93.56 108 ASP A CA 1
ATOM 901 C C . ASP A 1 108 ? 11.163 3.085 -7.415 1.00 93.56 108 ASP A C 1
ATOM 903 O O . ASP A 1 108 ? 10.819 3.090 -8.608 1.00 93.56 108 ASP A O 1
ATOM 907 N N . PRO A 1 109 ? 10.287 2.814 -6.435 1.00 95.56 109 PRO A N 1
ATOM 908 C CA . PRO A 1 109 ? 8.884 2.566 -6.701 1.00 95.56 109 PRO A CA 1
ATOM 909 C C . PRO A 1 109 ? 8.172 3.847 -7.139 1.00 95.56 109 PRO A C 1
ATOM 911 O O . PRO A 1 109 ? 8.375 4.917 -6.580 1.00 95.56 109 PRO A O 1
ATOM 914 N N . PHE A 1 110 ? 7.263 3.742 -8.104 1.00 96.88 110 PHE A N 1
ATOM 915 C CA . PHE A 1 110 ? 6.341 4.828 -8.439 1.00 96.88 110 PHE A CA 1
ATOM 916 C C . PHE A 1 110 ? 5.272 4.990 -7.351 1.00 96.88 110 PHE A C 1
ATOM 918 O O . PHE A 1 110 ? 5.003 6.107 -6.908 1.00 96.88 110 PHE A O 1
ATOM 925 N N . ILE A 1 111 ? 4.716 3.869 -6.882 1.00 98.06 111 ILE A N 1
ATOM 926 C CA . ILE A 1 111 ? 3.800 3.819 -5.739 1.00 98.06 111 ILE A CA 1
ATOM 927 C C . ILE A 1 111 ? 4.339 2.836 -4.704 1.00 98.06 111 ILE A C 1
ATOM 929 O O . ILE A 1 111 ? 4.736 1.731 -5.071 1.00 98.06 111 ILE A O 1
ATOM 933 N N . ALA A 1 112 ? 4.298 3.212 -3.428 1.00 97.62 112 ALA A N 1
ATOM 934 C CA . ALA A 1 112 ? 4.598 2.344 -2.292 1.00 97.62 112 ALA A CA 1
ATOM 935 C C . ALA A 1 112 ? 3.384 2.251 -1.351 1.00 97.62 112 ALA A C 1
ATOM 937 O O . ALA A 1 112 ? 2.726 3.255 -1.082 1.00 97.62 112 ALA A O 1
ATOM 938 N N . ILE A 1 113 ? 3.055 1.054 -0.867 1.00 98.38 113 ILE A N 1
ATOM 939 C CA . ILE A 1 113 ? 1.886 0.819 -0.011 1.00 98.38 113 ILE A CA 1
ATOM 940 C C . ILE A 1 113 ? 2.292 -0.063 1.168 1.00 98.38 113 ILE A C 1
ATOM 942 O O . ILE A 1 113 ? 2.888 -1.120 0.968 1.00 98.38 113 ILE A O 1
ATOM 946 N N . GLU A 1 114 ? 1.907 0.357 2.370 1.00 97.81 114 GLU A N 1
ATOM 947 C CA . GLU A 1 114 ? 1.959 -0.433 3.604 1.00 97.81 114 GLU A CA 1
ATOM 948 C C . GLU A 1 114 ? 0.537 -0.755 4.059 1.00 97.81 114 GLU A C 1
ATOM 950 O O . GLU A 1 114 ? -0.350 0.108 4.021 1.00 97.81 114 GLU A O 1
ATOM 955 N N . LEU A 1 115 ? 0.307 -1.991 4.491 1.00 97.69 115 LEU A N 1
ATOM 956 C CA . LEU A 1 115 ? -0.995 -2.487 4.909 1.00 97.69 115 LEU A CA 1
ATOM 957 C C . LEU A 1 115 ? -0.876 -3.242 6.232 1.00 97.69 115 LEU A C 1
ATOM 959 O O . LEU A 1 115 ? -0.313 -4.331 6.293 1.00 97.69 115 LEU A O 1
ATOM 963 N N . GLY A 1 116 ? -1.533 -2.715 7.261 1.00 95.75 116 GLY A N 1
ATOM 964 C CA . GLY A 1 116 ? -1.530 -3.304 8.591 1.00 95.75 116 GLY A CA 1
ATOM 965 C C . GLY A 1 116 ? -2.890 -3.731 9.100 1.00 95.75 116 GLY A C 1
ATOM 966 O O . GLY A 1 116 ? -3.887 -3.046 8.874 1.00 95.75 116 GLY A O 1
ATOM 967 N N . LEU A 1 117 ? -2.918 -4.834 9.850 1.00 95.88 117 LEU A N 1
ATOM 968 C CA . LEU A 1 117 ? -4.060 -5.268 10.643 1.00 95.88 117 LEU A CA 1
ATOM 969 C C . LEU A 1 117 ? -3.732 -5.1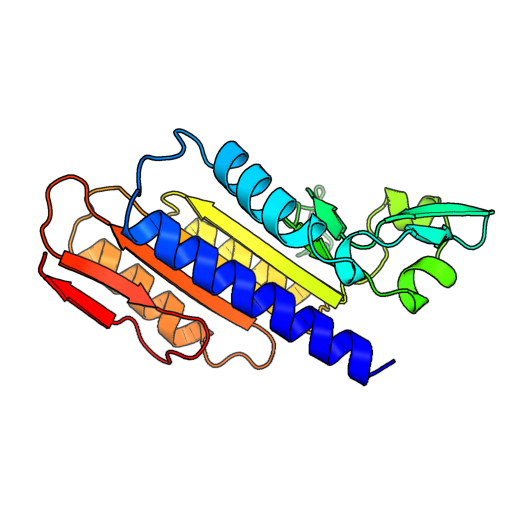84 12.139 1.00 95.88 117 LEU A C 1
ATOM 971 O O . LEU A 1 117 ? -2.864 -5.892 12.652 1.00 95.88 117 LEU A O 1
ATOM 975 N N . ASN A 1 118 ? -4.524 -4.407 12.875 1.00 92.94 118 ASN A N 1
ATOM 976 C CA . ASN A 1 118 ? -4.441 -4.244 14.324 1.00 92.94 118 ASN A CA 1
ATOM 977 C C . ASN A 1 118 ? -3.080 -3.712 14.804 1.00 92.94 118 ASN A C 1
ATOM 979 O O . ASN A 1 118 ? -2.544 -4.191 15.817 1.00 92.94 118 ASN A O 1
ATOM 983 N N . TYR A 1 119 ? -2.514 -2.763 14.058 1.00 84.38 119 TYR A N 1
ATOM 984 C CA . TYR A 1 119 ? -1.219 -2.165 14.357 1.00 84.38 119 TYR A CA 1
ATOM 985 C C . TYR A 1 119 ? -1.292 -1.265 15.583 1.00 84.38 119 TYR A C 1
ATOM 987 O O . TYR A 1 119 ? -2.256 -0.536 15.805 1.00 84.38 119 TYR A O 1
ATOM 995 N N . ASN A 1 120 ? -0.223 -1.288 16.376 1.00 86.88 120 ASN A N 1
ATOM 996 C CA . ASN A 1 120 ? -0.012 -0.239 17.359 1.00 86.88 120 ASN A CA 1
ATOM 997 C C . ASN A 1 120 ? 0.572 1.011 16.675 1.00 86.88 120 ASN A C 1
ATOM 999 O O . ASN A 1 120 ? 0.978 0.994 15.510 1.00 86.88 120 ASN A O 1
ATOM 1003 N N . ILE A 1 121 ? 0.627 2.105 17.428 1.00 88.81 121 ILE A N 1
ATOM 1004 C CA . ILE A 1 121 ? 1.147 3.381 16.935 1.00 88.81 121 ILE A CA 1
ATOM 1005 C C . ILE A 1 121 ? 2.626 3.316 16.519 1.00 88.81 121 ILE A C 1
ATOM 1007 O O . ILE A 1 121 ? 3.026 4.013 15.590 1.00 88.81 121 ILE A O 1
ATOM 1011 N N . ASP A 1 122 ? 3.437 2.478 17.167 1.00 89.25 122 ASP A N 1
ATOM 1012 C CA . ASP A 1 122 ? 4.867 2.374 16.864 1.00 89.25 122 ASP A CA 1
ATOM 1013 C C . ASP A 1 122 ? 5.102 1.701 15.507 1.00 89.25 122 ASP A C 1
ATOM 1015 O O . ASP A 1 122 ? 5.956 2.145 14.740 1.00 89.25 122 ASP A O 1
ATOM 1019 N N . HIS A 1 123 ? 4.301 0.686 15.167 1.00 89.44 123 HIS A N 1
ATOM 1020 C CA . HIS A 1 123 ? 4.293 0.089 13.832 1.00 89.44 123 HIS A CA 1
ATOM 1021 C C . HIS A 1 123 ? 3.916 1.122 12.767 1.00 89.44 123 HIS A C 1
ATOM 1023 O O . HIS A 1 123 ? 4.682 1.313 11.827 1.00 89.44 123 HIS A O 1
ATOM 1029 N N . MET A 1 124 ? 2.827 1.876 12.970 1.00 90.50 124 MET A N 1
ATOM 1030 C CA . MET A 1 124 ? 2.428 2.940 12.039 1.00 90.50 124 MET A CA 1
ATOM 1031 C C . MET A 1 124 ? 3.546 3.971 11.831 1.00 90.50 124 MET A C 1
ATOM 1033 O O . MET A 1 124 ? 3.830 4.347 10.699 1.00 90.50 124 MET A O 1
ATOM 1037 N N . LYS A 1 125 ? 4.207 4.423 12.903 1.00 91.38 125 LYS A N 1
ATOM 1038 C CA . LYS A 1 125 ? 5.325 5.374 12.801 1.00 91.38 125 LYS A CA 1
ATOM 1039 C C . LYS A 1 125 ? 6.485 4.811 11.987 1.00 91.38 125 LYS A C 1
ATOM 1041 O O . LYS A 1 125 ? 7.044 5.527 11.162 1.00 91.38 125 LYS A O 1
ATOM 1046 N N . ASN A 1 126 ? 6.829 3.542 12.192 1.00 90.50 126 ASN A N 1
ATOM 1047 C CA . ASN A 1 126 ? 7.879 2.889 11.415 1.00 90.50 126 ASN A CA 1
ATOM 1048 C C . ASN A 1 126 ? 7.514 2.800 9.927 1.00 90.50 126 ASN A C 1
ATOM 1050 O O . ASN A 1 126 ? 8.371 3.059 9.085 1.00 90.50 126 ASN A O 1
ATOM 1054 N N . ASP A 1 127 ? 6.257 2.494 9.601 1.00 92.31 127 ASP A N 1
ATOM 1055 C CA . ASP A 1 127 ? 5.778 2.449 8.216 1.00 92.31 127 ASP A CA 1
ATOM 1056 C C . ASP A 1 127 ? 5.760 3.835 7.563 1.00 92.31 127 ASP A C 1
ATOM 1058 O O . ASP A 1 127 ? 6.181 3.980 6.417 1.00 92.31 127 ASP A O 1
ATOM 1062 N N . ILE A 1 128 ? 5.374 4.877 8.307 1.00 91.56 128 ILE A N 1
ATOM 1063 C CA . ILE A 1 128 ? 5.466 6.273 7.856 1.00 91.56 128 ILE A CA 1
ATOM 1064 C C . ILE A 1 128 ? 6.912 6.624 7.490 1.00 91.56 128 ILE A C 1
ATOM 1066 O O . ILE A 1 128 ? 7.162 7.150 6.406 1.00 91.56 128 ILE A O 1
ATOM 1070 N N . GLU A 1 129 ? 7.876 6.339 8.367 1.00 89.75 129 GLU A N 1
ATOM 1071 C CA . GLU A 1 129 ? 9.287 6.648 8.102 1.00 89.75 129 GLU A CA 1
ATOM 1072 C C . GLU A 1 129 ? 9.845 5.820 6.937 1.00 89.75 129 GLU A C 1
ATOM 1074 O O . GLU A 1 129 ? 10.521 6.360 6.060 1.00 89.75 129 GLU A O 1
ATOM 1079 N N . LYS A 1 130 ? 9.491 4.533 6.856 1.00 90.50 130 LYS A N 1
ATOM 1080 C CA . LYS A 1 130 ? 9.829 3.659 5.725 1.00 90.50 130 LYS A CA 1
ATOM 1081 C C . LYS A 1 130 ? 9.342 4.257 4.402 1.00 90.50 130 LYS A C 1
ATOM 1083 O O . LYS A 1 130 ? 10.153 4.449 3.496 1.00 90.50 130 LYS A O 1
ATOM 1088 N N . LEU A 1 131 ? 8.074 4.655 4.320 1.00 92.25 131 LEU A N 1
ATOM 1089 C CA . LEU A 1 131 ? 7.481 5.240 3.115 1.00 92.25 131 LEU A CA 1
ATOM 1090 C C . LEU A 1 131 ? 8.032 6.626 2.758 1.00 92.25 131 LEU A C 1
ATOM 1092 O O . LEU A 1 131 ? 8.143 6.940 1.575 1.00 92.25 131 LEU A O 1
ATOM 1096 N N . LYS A 1 132 ? 8.427 7.444 3.740 1.00 88.69 132 LYS A N 1
ATOM 1097 C CA . LYS A 1 132 ? 9.116 8.723 3.478 1.00 88.69 132 LYS A CA 1
ATOM 1098 C C . LYS A 1 132 ? 10.461 8.519 2.783 1.00 88.69 132 LYS A C 1
ATOM 1100 O O . LYS A 1 132 ? 10.860 9.343 1.967 1.00 88.69 132 LYS A O 1
ATOM 1105 N N . THR A 1 133 ? 11.156 7.425 3.093 1.00 86.44 133 THR A N 1
ATOM 1106 C CA . THR A 1 133 ? 12.469 7.101 2.506 1.00 86.44 133 THR A CA 1
ATOM 1107 C C . THR A 1 133 ? 12.403 6.262 1.228 1.00 86.44 133 THR A C 1
ATOM 1109 O O . THR A 1 133 ? 13.436 6.027 0.600 1.00 86.44 133 THR A O 1
ATOM 1112 N N . ALA A 1 134 ? 11.211 5.820 0.818 1.00 85.25 134 ALA A N 1
ATOM 1113 C CA . ALA A 1 134 ? 11.015 4.982 -0.365 1.00 85.25 134 ALA A CA 1
ATOM 1114 C C . ALA A 1 134 ? 11.206 5.730 -1.698 1.00 85.25 134 ALA A C 1
ATOM 1116 O O . ALA A 1 134 ? 11.231 5.088 -2.740 1.00 85.25 134 ALA A O 1
ATOM 1117 N N . ASN A 1 135 ? 11.336 7.063 -1.672 1.00 86.50 135 ASN A N 1
ATOM 1118 C CA . ASN A 1 135 ? 11.470 7.921 -2.857 1.00 86.50 135 ASN A CA 1
ATOM 1119 C C . ASN A 1 135 ? 10.345 7.741 -3.902 1.00 86.50 135 ASN A C 1
ATOM 1121 O O . ASN A 1 135 ? 10.544 7.974 -5.093 1.00 86.50 135 ASN A O 1
ATOM 1125 N N . SER A 1 136 ? 9.154 7.328 -3.461 1.00 92.62 136 SER A N 1
ATOM 1126 C CA . SER A 1 136 ? 7.990 7.144 -4.325 1.00 92.62 136 SER A CA 1
ATOM 1127 C C . SER A 1 136 ? 7.241 8.439 -4.612 1.00 92.62 136 SER A C 1
ATOM 1129 O O . SER A 1 136 ? 7.156 9.347 -3.779 1.00 92.62 136 SER A O 1
ATOM 1131 N N . GLU A 1 137 ? 6.623 8.486 -5.794 1.00 94.12 137 GLU A N 1
ATOM 1132 C CA . GLU A 1 137 ? 5.767 9.598 -6.219 1.00 94.12 137 GLU A CA 1
ATOM 1133 C C . GLU A 1 137 ? 4.473 9.647 -5.394 1.00 94.12 137 GLU A C 1
ATOM 1135 O O . GLU A 1 137 ? 3.983 10.725 -5.051 1.00 94.12 137 GLU A O 1
ATOM 1140 N N . LYS A 1 138 ? 3.944 8.473 -5.025 1.00 95.69 138 LYS A N 1
ATOM 1141 C CA . LYS A 1 138 ? 2.840 8.325 -4.074 1.00 95.69 138 LYS A CA 1
ATOM 1142 C C . LYS A 1 138 ? 3.103 7.198 -3.083 1.00 95.69 138 LYS A C 1
ATOM 1144 O O . LYS A 1 138 ? 3.600 6.132 -3.436 1.00 95.69 138 LYS A O 1
ATOM 1149 N N . SER A 1 139 ? 2.704 7.429 -1.845 1.00 96.56 139 SER A N 1
ATOM 1150 C CA . SER A 1 139 ? 2.796 6.484 -0.744 1.00 96.56 139 SER A CA 1
ATOM 1151 C C . SER A 1 139 ? 1.446 6.357 -0.058 1.00 96.56 139 SER A C 1
ATOM 1153 O O . SER A 1 139 ? 0.749 7.355 0.143 1.00 96.56 139 SER A O 1
ATOM 1155 N N . TYR A 1 140 ? 1.086 5.136 0.323 1.00 97.50 140 TYR A N 1
ATOM 1156 C CA . TYR A 1 140 ? -0.181 4.842 0.979 1.00 97.50 140 TYR A CA 1
ATOM 1157 C C . TYR A 1 140 ? 0.034 4.001 2.234 1.00 97.50 140 TYR A C 1
ATOM 1159 O O . TYR A 1 140 ? 0.734 2.994 2.201 1.00 97.50 140 TYR A O 1
ATOM 1167 N N . ILE A 1 141 ? -0.615 4.385 3.328 1.00 96.50 141 ILE A N 1
ATOM 1168 C CA . ILE A 1 141 ? -0.795 3.527 4.502 1.00 96.50 141 ILE A CA 1
ATOM 1169 C C . ILE A 1 141 ? -2.253 3.120 4.556 1.00 96.50 141 ILE A C 1
ATOM 1171 O O . ILE A 1 141 ? -3.144 3.967 4.481 1.00 96.50 141 ILE A O 1
ATOM 1175 N N . ILE A 1 142 ? -2.492 1.829 4.724 1.00 97.69 142 ILE A N 1
ATOM 1176 C CA . ILE A 1 142 ? -3.813 1.260 4.935 1.00 97.69 142 ILE A CA 1
ATOM 1177 C C . ILE A 1 142 ? -3.790 0.605 6.310 1.00 97.69 142 ILE A C 1
ATOM 1179 O O . ILE A 1 142 ? -3.183 -0.445 6.499 1.00 97.69 142 ILE A O 1
ATOM 1183 N N . HIS A 1 143 ? -4.435 1.231 7.285 1.00 96.44 143 HIS A N 1
ATOM 1184 C CA . HIS A 1 143 ? -4.530 0.684 8.632 1.00 96.44 143 HIS A CA 1
ATOM 1185 C C . HIS A 1 143 ? -5.935 0.132 8.855 1.00 96.44 143 HIS A C 1
ATOM 1187 O O . HIS A 1 143 ? -6.912 0.879 8.917 1.00 96.44 143 HIS A O 1
ATOM 1193 N N . LEU A 1 144 ? -6.015 -1.185 9.006 1.00 96.88 144 LEU A N 1
ATOM 1194 C CA . LEU A 1 144 ? -7.222 -1.918 9.356 1.00 96.88 144 LEU A CA 1
ATOM 1195 C C . LEU A 1 144 ? -7.166 -2.328 10.823 1.00 96.88 144 LEU A C 1
ATOM 1197 O O . LEU A 1 144 ? -6.133 -2.779 11.310 1.00 96.88 144 LEU A O 1
ATOM 1201 N N . ASP A 1 145 ? -8.278 -2.222 11.526 1.00 94.75 145 ASP A N 1
ATOM 1202 C CA . ASP A 1 145 ? -8.364 -2.592 12.930 1.00 94.75 145 ASP A CA 1
ATOM 1203 C C . ASP A 1 145 ? -9.723 -3.232 13.220 1.00 94.75 145 ASP A C 1
ATOM 1205 O O . ASP A 1 145 ? -10.770 -2.738 12.812 1.00 94.75 145 ASP A O 1
ATOM 1209 N N . ASN A 1 146 ? -9.705 -4.381 13.883 1.00 92.56 146 ASN A N 1
ATOM 1210 C CA . ASN A 1 146 ? -10.900 -5.100 14.313 1.00 92.56 146 ASN A CA 1
ATOM 1211 C C . ASN A 1 146 ? -10.835 -5.535 15.781 1.00 92.56 146 ASN A C 1
ATOM 1213 O O . ASN A 1 146 ? -11.570 -6.430 16.211 1.00 92.56 146 ASN A O 1
ATOM 1217 N N . LYS A 1 147 ? -9.936 -4.920 16.558 1.00 88.38 147 LYS A N 1
ATOM 1218 C CA . LYS A 1 147 ? -9.845 -5.117 18.004 1.00 88.38 147 LYS A CA 1
ATOM 1219 C C . LYS A 1 147 ? -10.657 -4.068 18.751 1.00 88.38 147 LYS A C 1
ATOM 1221 O O . LYS A 1 147 ? -10.883 -2.959 18.278 1.00 88.38 147 LYS A O 1
ATOM 1226 N N . ASP A 1 148 ? -11.041 -4.437 19.968 1.00 83.81 148 ASP A N 1
ATOM 1227 C CA . ASP A 1 148 ? -11.509 -3.477 20.959 1.00 83.81 148 ASP A CA 1
ATOM 1228 C C . ASP A 1 148 ? -10.282 -2.813 21.602 1.00 83.81 148 ASP A C 1
ATOM 1230 O O . ASP A 1 148 ? -9.458 -3.496 22.221 1.00 83.81 148 ASP A O 1
ATOM 1234 N N . HIS A 1 149 ? -10.161 -1.491 21.480 1.00 79.31 149 HIS A N 1
ATOM 1235 C CA . HIS A 1 149 ? -9.127 -0.717 22.173 1.00 79.31 149 HIS A CA 1
ATOM 1236 C C . HIS A 1 149 ? -9.716 0.161 23.273 1.00 79.31 149 HIS A C 1
ATOM 1238 O O . HIS A 1 149 ? -10.914 0.438 23.316 1.00 79.31 149 HIS A O 1
ATOM 1244 N N . GLN A 1 150 ? -8.852 0.628 24.174 1.00 78.81 150 GLN A N 1
ATOM 1245 C CA . GLN A 1 150 ? -9.210 1.720 25.076 1.00 78.81 150 GLN A CA 1
ATOM 1246 C C . GLN A 1 150 ? -9.274 3.039 24.291 1.00 78.81 150 GLN A C 1
ATOM 1248 O O . GLN A 1 150 ? -8.501 3.236 23.353 1.00 78.81 150 GLN A O 1
ATOM 1253 N N . ASN A 1 151 ? -10.139 3.969 24.709 1.00 77.06 151 ASN A N 1
ATOM 1254 C CA . ASN A 1 151 ? -10.316 5.269 24.041 1.00 77.06 151 ASN A CA 1
ATOM 1255 C C . ASN A 1 151 ? -8.993 6.025 23.826 1.00 77.06 151 ASN A C 1
ATOM 1257 O O . ASN A 1 151 ? -8.762 6.557 22.745 1.00 77.06 151 ASN A O 1
ATOM 1261 N N . GLU A 1 152 ? -8.088 6.002 24.810 1.00 75.00 152 GLU A N 1
ATOM 1262 C CA . GLU A 1 152 ? -6.776 6.658 24.709 1.00 75.00 152 GLU A CA 1
ATOM 1263 C C . GLU A 1 152 ? -5.927 6.105 23.547 1.00 75.00 152 GLU A C 1
ATOM 1265 O O . GLU A 1 152 ? -5.148 6.828 22.924 1.00 75.00 152 GLU A O 1
ATOM 1270 N N . THR A 1 153 ? -6.066 4.817 23.223 1.00 83.00 153 THR A N 1
ATOM 1271 C CA . THR A 1 153 ? -5.369 4.206 22.087 1.00 83.00 153 THR A CA 1
ATOM 1272 C C . THR A 1 153 ? -5.916 4.732 20.762 1.00 83.00 153 THR A C 1
ATOM 1274 O O . THR A 1 153 ? -5.120 5.100 19.899 1.00 83.00 153 THR A O 1
ATOM 1277 N N . TYR A 1 154 ? -7.243 4.835 20.617 1.00 84.44 154 TYR A N 1
ATOM 1278 C CA . TYR A 1 154 ? -7.865 5.430 19.430 1.00 84.44 154 TYR A CA 1
ATOM 1279 C C . TYR A 1 154 ? -7.439 6.884 19.243 1.00 84.44 154 TYR A C 1
ATOM 1281 O O . TYR A 1 154 ? -7.016 7.261 18.154 1.00 84.44 154 TYR A O 1
ATOM 1289 N N . GLU A 1 155 ? -7.459 7.686 20.309 1.00 87.50 155 GLU A N 1
ATOM 1290 C CA . GLU A 1 155 ? -7.036 9.089 20.254 1.00 87.50 155 GLU A CA 1
ATOM 1291 C C . GLU A 1 155 ? -5.598 9.239 19.751 1.00 87.50 155 GLU A C 1
ATOM 1293 O O . GLU A 1 155 ? -5.339 10.039 18.853 1.00 87.50 155 GLU A O 1
ATOM 1298 N N . LYS A 1 156 ? -4.665 8.432 20.269 1.00 90.19 156 LYS A N 1
ATOM 1299 C CA . LYS A 1 156 ? -3.261 8.453 19.830 1.00 90.19 156 LYS A CA 1
ATOM 1300 C C . LYS A 1 156 ? -3.108 8.058 18.362 1.00 90.19 156 LYS A C 1
ATOM 1302 O O . LYS A 1 156 ? -2.335 8.689 17.645 1.00 90.19 156 LYS A O 1
ATOM 1307 N N . ILE A 1 157 ? -3.836 7.034 17.911 1.00 90.19 157 ILE A N 1
ATOM 1308 C CA . ILE A 1 157 ? -3.828 6.602 16.506 1.00 90.19 157 ILE A CA 1
ATOM 1309 C C . ILE A 1 157 ? -4.372 7.719 15.610 1.00 90.19 157 ILE A C 1
ATOM 1311 O O . ILE A 1 157 ? -3.723 8.084 14.633 1.00 90.19 157 ILE A O 1
ATOM 1315 N N . HIS A 1 158 ? -5.521 8.304 15.953 1.00 91.75 158 HIS A N 1
ATOM 1316 C CA . HIS A 1 158 ? -6.144 9.364 15.160 1.00 91.75 158 HIS A CA 1
ATOM 1317 C C . HIS A 1 158 ? -5.254 10.608 15.075 1.00 91.75 158 HIS A C 1
ATOM 1319 O O . HIS A 1 158 ? -5.070 11.147 13.988 1.00 91.75 158 HIS A O 1
ATOM 1325 N N . GLN A 1 159 ? -4.632 11.014 16.187 1.00 91.31 159 GLN A N 1
ATOM 1326 C CA . GLN A 1 159 ? -3.677 12.125 16.207 1.00 91.31 159 GLN A CA 1
ATOM 1327 C C . GLN A 1 159 ? -2.482 11.875 15.282 1.00 91.31 159 GLN A C 1
ATOM 1329 O O . GLN A 1 159 ? -2.068 12.780 14.557 1.00 91.31 159 GLN A O 1
ATOM 1334 N N . GLU A 1 160 ? -1.925 10.661 15.281 1.00 91.88 160 GLU A N 1
ATOM 1335 C CA . GLU A 1 160 ? -0.814 10.325 14.388 1.00 91.88 160 GLU A CA 1
ATOM 1336 C C . GLU A 1 160 ? -1.257 10.327 12.917 1.00 91.88 160 GLU A C 1
ATOM 1338 O O . GLU A 1 160 ? -0.550 10.870 12.068 1.00 91.88 160 GLU A O 1
ATOM 1343 N N . ILE A 1 161 ? -2.447 9.804 12.607 1.00 91.06 161 ILE A N 1
ATOM 1344 C CA . ILE A 1 161 ? -3.015 9.839 11.252 1.00 91.06 161 ILE A CA 1
ATOM 1345 C C . ILE A 1 161 ? -3.182 11.286 10.777 1.00 91.06 161 ILE A C 1
ATOM 1347 O O . ILE A 1 161 ? -2.696 11.651 9.706 1.00 91.06 161 ILE A O 1
ATOM 1351 N N . GLU A 1 162 ? -3.846 12.128 11.566 1.00 90.12 162 GLU A N 1
ATOM 1352 C CA . GLU A 1 162 ? -4.147 13.517 11.204 1.00 90.12 162 GLU A CA 1
ATOM 1353 C C . GLU A 1 162 ? -2.873 14.344 11.022 1.00 90.12 162 GLU A C 1
ATOM 1355 O O . GLU A 1 162 ? -2.744 15.076 10.040 1.00 90.12 162 GLU A O 1
ATOM 1360 N N . LYS A 1 163 ? -1.879 14.146 11.895 1.00 90.75 163 LYS A N 1
ATOM 1361 C CA . LYS A 1 163 ? -0.561 14.783 11.790 1.00 90.75 163 LYS A CA 1
ATOM 1362 C C . LYS A 1 163 ? 0.152 14.462 10.474 1.00 90.75 163 LYS A C 1
ATOM 1364 O O . LYS A 1 163 ? 0.858 15.317 9.946 1.00 90.75 163 LYS A O 1
ATOM 1369 N N . ASN A 1 164 ? -0.001 13.244 9.957 1.00 87.94 164 ASN A N 1
ATOM 1370 C CA . ASN A 1 164 ? 0.708 12.787 8.758 1.00 87.94 164 ASN A CA 1
ATOM 1371 C C . ASN A 1 164 ? -0.143 12.859 7.477 1.00 87.94 164 ASN A C 1
ATOM 1373 O O . ASN A 1 164 ? 0.371 12.590 6.397 1.00 87.94 164 ASN A O 1
ATOM 1377 N N . THR A 1 165 ? -1.410 13.281 7.564 1.00 77.88 165 THR A N 1
ATOM 1378 C CA . THR A 1 165 ? -2.306 13.453 6.401 1.00 77.88 165 THR A CA 1
ATOM 1379 C C . THR A 1 165 ? -1.944 14.680 5.544 1.00 77.88 165 THR A C 1
ATOM 1381 O O . THR A 1 165 ? -2.455 14.838 4.443 1.00 77.88 165 THR A O 1
ATOM 1384 N N . GLN A 1 166 ? -1.042 15.546 6.018 1.00 67.25 166 GLN A N 1
ATOM 1385 C CA . GLN A 1 166 ? -0.588 16.753 5.309 1.00 67.25 166 GLN A CA 1
ATOM 1386 C C . GLN A 1 166 ? 0.782 16.597 4.627 1.00 67.25 166 GLN A C 1
ATOM 1388 O O . GLN A 1 166 ? 1.419 17.591 4.292 1.00 67.25 166 GLN A O 1
ATOM 1393 N N . ILE A 1 167 ? 1.278 15.370 4.467 1.00 77.75 167 ILE A N 1
ATOM 1394 C CA . ILE A 1 167 ? 2.580 15.117 3.843 1.00 77.75 167 ILE A CA 1
ATOM 1395 C C . ILE A 1 167 ? 2.364 14.888 2.343 1.00 77.75 167 ILE A C 1
ATOM 1397 O O . ILE A 1 167 ? 1.650 13.965 1.967 1.00 77.75 167 ILE A O 1
ATOM 1401 N N . ASP A 1 168 ? 2.995 15.707 1.494 1.00 78.56 168 ASP A N 1
ATOM 1402 C CA . ASP A 1 168 ? 2.662 15.867 0.063 1.00 78.56 168 ASP A CA 1
ATOM 1403 C C . ASP A 1 168 ? 2.525 14.562 -0.751 1.00 78.56 168 ASP A C 1
ATOM 1405 O O . ASP A 1 168 ? 1.693 14.476 -1.661 1.00 78.56 168 ASP A O 1
ATOM 1409 N N . ASN A 1 169 ? 3.314 13.528 -0.441 1.00 89.38 169 ASN A N 1
ATOM 1410 C CA . ASN A 1 169 ? 3.278 12.244 -1.145 1.00 89.38 169 ASN A CA 1
ATOM 1411 C C . ASN A 1 169 ? 2.690 11.081 -0.329 1.00 89.38 169 ASN A C 1
ATOM 1413 O O . ASN A 1 169 ? 2.542 10.000 -0.892 1.00 89.38 169 ASN A O 1
ATOM 1417 N N . LEU A 1 170 ? 2.321 11.264 0.944 1.00 93.62 170 LEU A N 1
A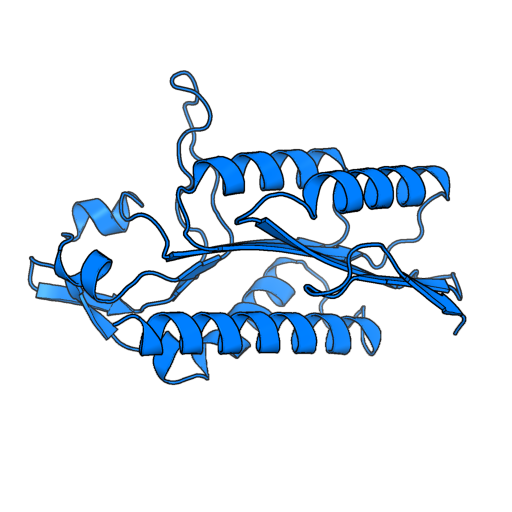TOM 1418 C CA . LEU A 1 170 ? 1.812 10.197 1.812 1.00 93.62 170 LEU A CA 1
ATOM 1419 C C . LEU A 1 170 ? 0.315 10.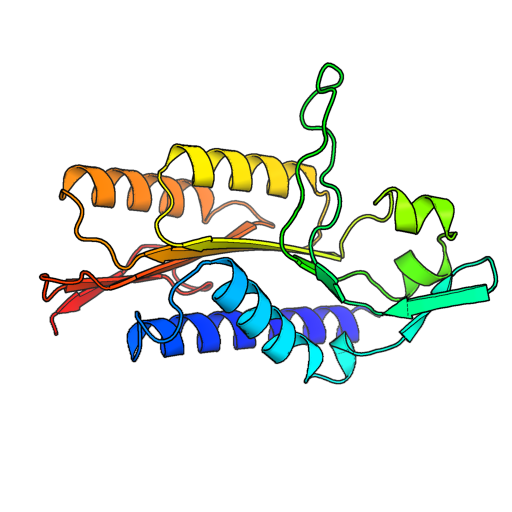364 2.087 1.00 93.62 170 LEU A C 1
ATOM 1421 O O . LEU A 1 170 ? -0.128 11.378 2.614 1.00 93.62 170 LEU A O 1
ATOM 1425 N N . ASN A 1 171 ? -0.457 9.317 1.807 1.00 94.56 171 ASN A N 1
ATOM 1426 C CA . ASN A 1 171 ? -1.892 9.275 2.060 1.00 94.56 171 ASN A CA 1
ATOM 1427 C C . ASN A 1 171 ? -2.220 8.124 3.008 1.00 94.56 171 ASN A C 1
ATOM 1429 O O . ASN A 1 171 ? -1.674 7.030 2.889 1.00 94.56 171 ASN A O 1
ATOM 1433 N N . ILE A 1 172 ? -3.130 8.360 3.949 1.00 95.25 172 ILE A N 1
ATOM 1434 C CA . ILE A 1 172 ? -3.487 7.367 4.965 1.00 95.25 172 ILE A CA 1
ATOM 1435 C C . ILE A 1 172 ? -4.975 7.049 4.856 1.00 95.25 172 ILE A C 1
ATOM 1437 O O . ILE A 1 172 ? -5.815 7.940 5.009 1.00 95.25 172 ILE A O 1
ATOM 1441 N N . ALA A 1 173 ? -5.285 5.779 4.616 1.00 96.38 173 ALA A N 1
ATOM 1442 C CA . ALA A 1 173 ? -6.606 5.196 4.771 1.00 96.38 173 ALA A CA 1
ATOM 1443 C C . ALA A 1 173 ? -6.666 4.425 6.095 1.00 96.38 173 ALA A C 1
ATOM 1445 O O . ALA A 1 173 ? -5.740 3.693 6.448 1.00 96.38 173 ALA A O 1
ATOM 1446 N N . TYR A 1 174 ? -7.760 4.586 6.830 1.00 96.12 174 TYR A N 1
ATOM 1447 C CA . TYR A 1 174 ? -7.935 3.970 8.141 1.00 96.12 174 TYR A CA 1
ATOM 1448 C C . TYR A 1 174 ? -9.354 3.458 8.319 1.00 96.12 174 TYR A C 1
ATOM 1450 O O . TYR A 1 174 ? -10.314 4.108 7.899 1.00 96.12 174 TYR A O 1
ATOM 1458 N N . ILE A 1 175 ? -9.489 2.315 8.980 1.00 96.19 175 ILE A N 1
ATOM 1459 C CA . ILE A 1 175 ? -10.767 1.839 9.486 1.00 96.19 175 ILE A CA 1
ATOM 1460 C C . ILE A 1 175 ? -10.574 0.998 10.746 1.00 96.19 175 ILE A C 1
ATOM 1462 O O . ILE A 1 175 ? -9.721 0.114 10.782 1.00 96.19 175 ILE A O 1
ATOM 1466 N N . SER A 1 176 ? -11.403 1.255 11.755 1.00 95.00 176 SER A N 1
ATOM 1467 C CA . SER A 1 176 ? -11.547 0.413 12.937 1.00 95.00 176 SER A CA 1
ATOM 1468 C C . SER A 1 176 ? -12.998 -0.017 13.115 1.00 95.00 176 SER A C 1
ATOM 1470 O O . SER A 1 176 ? -13.896 0.822 13.234 1.00 95.00 176 SER A O 1
ATOM 1472 N N . VAL A 1 177 ? -13.217 -1.331 13.110 1.00 94.06 177 VAL A N 1
ATOM 1473 C CA . VAL A 1 177 ? -14.512 -1.978 13.338 1.00 94.06 177 VAL A CA 1
ATOM 1474 C C . VAL A 1 177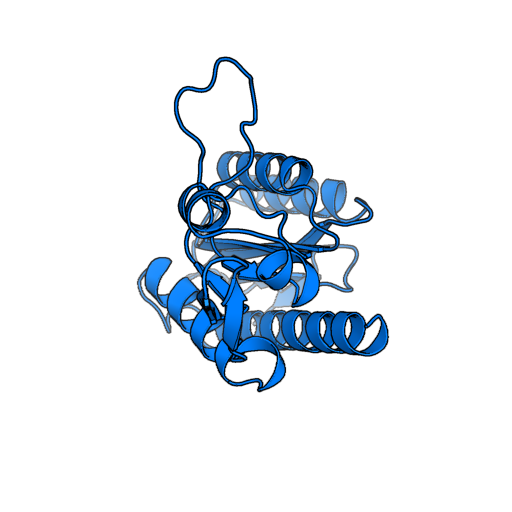 ? -14.396 -2.850 14.593 1.00 94.06 177 VAL A C 1
ATOM 1476 O O . VAL A 1 177 ? -13.953 -3.997 14.495 1.00 94.06 177 VAL A O 1
ATOM 1479 N N . PRO A 1 178 ? -14.743 -2.331 15.783 1.00 88.94 178 PRO A N 1
ATOM 1480 C CA . PRO A 1 178 ? -14.561 -3.057 17.036 1.00 88.94 178 PRO A CA 1
ATOM 1481 C C . PRO A 1 178 ? -15.418 -4.328 17.083 1.00 88.94 178 PRO A C 1
ATOM 1483 O O . PRO A 1 178 ? -16.498 -4.397 16.497 1.00 88.94 178 PRO A O 1
ATOM 1486 N N . TYR A 1 179 ? -14.959 -5.339 17.823 1.00 85.88 179 TYR A N 1
ATOM 1487 C CA . TYR A 1 179 ? -15.683 -6.606 17.969 1.00 85.88 179 TYR A CA 1
ATOM 1488 C C . TYR A 1 179 ? -16.906 -6.474 18.894 1.00 85.88 179 TYR A C 1
ATOM 1490 O O . TYR A 1 179 ? -17.906 -7.164 18.693 1.00 85.88 179 TYR A O 1
ATOM 1498 N N . LYS A 1 180 ? -16.840 -5.603 19.912 1.00 84.38 180 LYS A N 1
ATOM 1499 C CA . LYS A 1 180 ? -17.924 -5.389 20.894 1.00 84.38 180 LYS A CA 1
ATOM 1500 C C . LYS A 1 180 ? -18.522 -3.984 20.878 1.00 84.38 180 LYS A C 1
ATOM 1502 O O . LYS A 1 180 ? -19.508 -3.751 21.574 1.00 84.38 180 LYS A O 1
ATOM 1507 N N . GLY A 1 181 ? -17.920 -3.051 20.146 1.00 80.44 181 GLY A N 1
ATOM 1508 C CA . GLY A 1 181 ? -18.386 -1.669 20.046 1.00 80.44 181 GLY A CA 1
ATOM 1509 C C . GLY A 1 181 ? -19.424 -1.473 18.944 1.00 80.44 181 GLY A C 1
ATOM 1510 O O . GLY A 1 181 ? -19.495 -2.245 17.993 1.00 80.44 181 GLY A O 1
ATOM 1511 N N . ASN A 1 182 ? -20.207 -0.404 19.057 1.00 85.88 182 ASN A N 1
ATOM 1512 C CA . ASN A 1 182 ? -21.128 0.042 18.013 1.00 85.88 182 ASN A CA 1
ATOM 1513 C C . ASN A 1 182 ? -20.580 1.233 17.214 1.00 85.88 182 ASN A C 1
ATOM 1515 O O . ASN A 1 182 ? -21.254 1.707 16.314 1.00 85.88 182 ASN A O 1
ATOM 1519 N N . ILE A 1 183 ? -19.378 1.731 17.510 1.00 91.12 183 ILE A N 1
ATOM 1520 C CA . ILE A 1 183 ? -18.781 2.855 16.781 1.00 91.12 183 ILE A CA 1
ATOM 1521 C C . ILE A 1 183 ? -17.726 2.332 15.813 1.00 91.12 183 ILE A C 1
ATOM 1523 O O . ILE A 1 183 ? -16.758 1.701 16.223 1.00 91.12 183 ILE A O 1
ATOM 1527 N N . VAL A 1 184 ? -17.893 2.644 14.532 1.00 93.38 184 VAL A N 1
ATOM 1528 C CA . VAL A 1 184 ? -16.894 2.422 13.485 1.00 93.3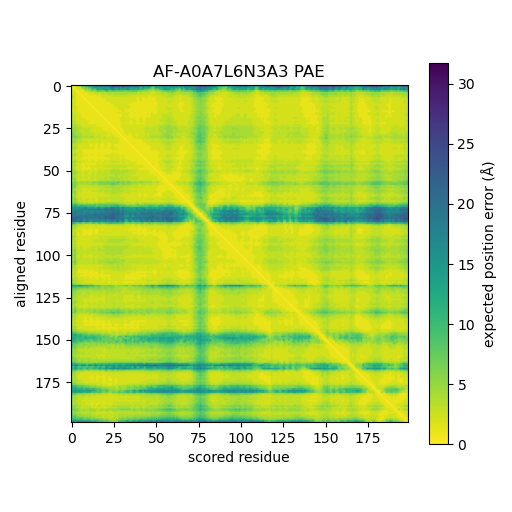8 184 VAL A CA 1
ATOM 1529 C C . VAL A 1 184 ? -16.167 3.727 13.223 1.00 93.38 184 VAL A C 1
ATOM 1531 O O . VAL A 1 184 ? -16.803 4.712 12.845 1.00 93.38 184 VAL A O 1
ATOM 1534 N N . TYR A 1 185 ? -14.845 3.723 13.363 1.00 95.06 185 TYR A N 1
ATOM 1535 C CA . TYR A 1 185 ? -13.987 4.840 12.969 1.00 95.06 185 TYR A CA 1
ATOM 1536 C C . TYR A 1 185 ? -13.441 4.594 11.570 1.00 95.06 185 TYR A C 1
ATOM 1538 O O . TYR A 1 185 ? -13.076 3.469 11.240 1.00 95.06 185 TYR A O 1
ATOM 1546 N N . PHE A 1 186 ? -13.389 5.618 10.728 1.00 95.12 186 PHE A N 1
ATOM 1547 C CA . PHE A 1 186 ? -12.887 5.470 9.366 1.00 95.12 186 PHE A CA 1
ATOM 1548 C C . PHE A 1 186 ? -12.353 6.782 8.797 1.00 95.12 186 PHE A C 1
ATOM 1550 O O . PHE A 1 186 ? -12.784 7.869 9.169 1.00 95.12 186 PHE A O 1
ATOM 1557 N N . LYS A 1 187 ? -11.423 6.665 7.857 1.00 95.25 187 LYS A N 1
ATOM 1558 C CA . LYS A 1 187 ? -10.862 7.761 7.074 1.00 95.25 187 LYS A CA 1
ATOM 1559 C C . LYS A 1 187 ? -10.538 7.235 5.679 1.00 95.25 187 LYS A C 1
ATOM 1561 O O . LYS A 1 187 ? -9.709 6.333 5.536 1.00 95.25 187 LYS A O 1
ATOM 1566 N N . HIS A 1 188 ? -11.165 7.796 4.655 1.00 94.31 188 HIS A N 1
ATOM 1567 C CA . HIS A 1 188 ? -10.769 7.575 3.268 1.00 94.31 188 HIS A CA 1
ATOM 1568 C C . HIS A 1 188 ? -9.592 8.483 2.877 1.00 94.31 188 HIS A C 1
ATOM 1570 O O . HIS A 1 188 ? -9.165 9.357 3.635 1.00 94.31 188 HIS A O 1
ATOM 1576 N N . LEU A 1 189 ? -9.018 8.253 1.696 1.00 93.12 189 LEU A N 1
ATOM 1577 C CA . LEU A 1 189 ? -7.807 8.954 1.257 1.00 93.12 189 LEU A CA 1
ATOM 1578 C C . LEU A 1 189 ? -8.014 10.475 1.144 1.00 93.12 189 LEU A C 1
ATOM 1580 O O . LEU A 1 189 ? -7.122 11.233 1.502 1.00 93.12 189 LEU A O 1
ATOM 1584 N N . GLU A 1 190 ? -9.202 10.912 0.727 1.00 90.12 190 GLU A N 1
ATOM 1585 C CA . GLU A 1 190 ? -9.594 12.321 0.596 1.00 90.12 190 GLU A CA 1
ATOM 1586 C C . GLU A 1 190 ? -9.996 12.991 1.916 1.00 90.12 190 GLU A C 1
ATOM 1588 O O . GLU A 1 190 ? -10.101 14.217 1.983 1.00 90.12 190 GLU A O 1
ATOM 1593 N N . ASP A 1 191 ? -10.248 12.202 2.960 1.00 91.31 191 ASP A N 1
ATOM 1594 C CA . ASP A 1 191 ? -10.625 12.740 4.258 1.00 91.31 191 ASP A CA 1
ATOM 1595 C C . ASP A 1 191 ? -9.401 13.365 4.931 1.00 91.31 191 ASP A C 1
ATOM 1597 O O . ASP A 1 191 ? -8.319 12.781 4.961 1.00 91.31 191 ASP A O 1
ATOM 1601 N N . ILE A 1 192 ? -9.579 14.529 5.549 1.00 87.31 192 ILE A N 1
ATOM 1602 C CA . ILE A 1 192 ? -8.509 15.208 6.301 1.00 87.31 192 ILE A CA 1
ATOM 1603 C C . ILE A 1 192 ? -8.449 14.797 7.778 1.00 87.31 192 ILE A C 1
ATOM 1605 O O . ILE A 1 192 ? -7.504 15.152 8.476 1.00 87.31 192 ILE A O 1
ATOM 1609 N N . LYS A 1 193 ? -9.465 14.078 8.263 1.00 92.12 193 LYS A N 1
ATOM 1610 C CA . LYS A 1 193 ? -9.624 13.676 9.665 1.00 92.12 193 LYS A CA 1
ATOM 1611 C C . LYS A 1 193 ? -10.323 12.330 9.778 1.00 92.12 193 LYS A C 1
ATOM 1613 O O . LYS A 1 193 ? -10.992 11.908 8.836 1.00 92.12 193 LYS A O 1
ATOM 1618 N N . VAL A 1 194 ? -10.201 11.682 10.932 1.00 93.88 194 VAL A N 1
ATOM 1619 C CA . VAL A 1 194 ? -10.932 10.437 11.192 1.00 93.88 194 VAL A CA 1
ATOM 1620 C C . VAL A 1 194 ? -12.404 10.749 11.479 1.00 93.88 194 VAL A C 1
ATOM 1622 O O . VAL A 1 194 ? -12.739 11.565 12.337 1.00 93.88 194 VAL A O 1
ATOM 1625 N N . ASN A 1 195 ? -13.293 10.097 10.737 1.00 94.25 195 ASN A N 1
ATOM 1626 C CA . ASN A 1 195 ? -14.739 10.139 10.907 1.00 94.25 195 ASN A CA 1
ATOM 1627 C C . ASN A 1 195 ? -15.215 8.945 11.746 1.00 94.25 195 ASN A C 1
ATOM 1629 O O . ASN A 1 195 ? -14.487 7.971 11.939 1.00 94.25 195 ASN A O 1
ATOM 1633 N N . PHE A 1 196 ? -16.458 8.998 12.226 1.00 93.62 196 PHE A N 1
ATOM 1634 C CA . PHE A 1 196 ? -17.075 7.875 12.926 1.00 93.62 196 PHE A CA 1
ATOM 1635 C C . PHE A 1 196 ? -18.547 7.701 12.550 1.00 93.62 196 PHE A C 1
ATOM 1637 O O . PHE A 1 196 ? -19.207 8.637 12.094 1.00 93.62 196 PHE A O 1
ATOM 1644 N N . LYS A 1 197 ? -19.060 6.485 12.736 1.00 92.31 197 LYS A N 1
ATOM 1645 C CA . LYS A 1 197 ? -20.472 6.135 12.573 1.00 92.31 197 LYS A CA 1
ATOM 1646 C C . LYS A 1 197 ? -20.889 5.157 13.668 1.00 92.31 197 LYS A C 1
ATOM 1648 O O . LYS A 1 197 ? -20.163 4.207 13.932 1.00 92.31 197 LYS A O 1
ATOM 1653 N N . GLU A 1 198 ? -22.067 5.370 14.242 1.00 88.38 198 GLU A N 1
ATOM 1654 C CA . GLU A 1 198 ? -22.716 4.407 15.135 1.00 88.38 198 GLU A CA 1
ATOM 1655 C C . GLU A 1 198 ? -23.522 3.375 14.312 1.00 88.38 198 GLU A C 1
ATOM 1657 O O . GLU A 1 198 ? -24.188 3.745 13.335 1.00 88.38 198 GLU A O 1
ATOM 1662 N N . LEU A 1 199 ? -23.384 2.090 14.649 1.00 79.81 199 LEU A N 1
ATOM 1663 C CA . LEU A 1 199 ? -24.045 0.934 14.032 1.00 79.81 199 LEU A CA 1
ATOM 1664 C C . LEU A 1 199 ? -25.411 0.655 14.661 1.00 79.81 199 LEU A C 1
ATOM 1666 O O . LEU A 1 199 ? -25.520 0.737 15.906 1.00 79.81 199 LEU A O 1
#

Mean predicted aligned error: 4.34 Å

pLDDT: mean 91.33, std 9.1, range [53.0, 98.56]

Solvent-accessible surface area (backbone atoms only — not comparable to full-atom values): 10982 Å² total; per-residue (Å²): 110,70,69,57,55,52,51,51,49,56,50,50,56,49,50,51,52,51,50,53,53,49,38,71,77,42,66,72,78,53,94,48,56,71,55,50,53,52,49,54,51,57,59,50,51,70,38,73,88,37,54,39,73,49,44,26,67,78,68,51,74,46,63,32,56,45,66,62,38,46,38,55,69,92,44,94,84,55,89,67,59,56,63,34,54,32,32,31,47,47,69,68,57,43,46,75,29,40,68,68,37,60,77,66,36,70,58,69,27,42,32,38,34,42,76,41,65,63,64,54,65,66,57,52,52,51,51,53,54,51,52,70,58,38,70,36,72,34,28,38,40,39,43,38,30,53,60,78,72,56,69,71,56,52,52,53,46,48,53,54,50,43,70,48,53,78,41,97,41,40,40,50,30,39,38,35,48,31,75,86,57,51,55,33,39,36,24,52,68,89,48,77,52,78,43,75,45,81,110

Organism: NCBI:txid2725268

Secondary structure (DSSP, 8-state):
-HHHHHHHHHHHHHHHHHHHHHHHH-TTS-SSHHHHHHHHHHHHTTSTTTS-EEE-TTS-EEESEEEEEEPPPSSTT-SS--EEEEEE--HHHHHT--HHHHHHT-S--SEEEEEEES--HHHHHHHHHHHHHS--SEEEEEEEE-S---HHHHHHHHHHHHHHTTSTTEEEEEEE--SS-SEEEEE-TT-SS-EEEE-

Sequence (199 aa):
MEFIKKKVIEIVEKEIRNFINDFKEIPFKHRVEHSLHCELFNRLVRHDELSQYYNLTDGSTTQVIHKEWPASKLKESDTRRGNIDLVVLTQDSIENSNLKDFRLGNIDPFIAIELGLNYNIDHMKNDIEKLKTANSEKSYIIHLDNKDHQNETYEKIHQEIEKNTQIDNLNIAYISVPYKGNIVYFKHLEDIKVNFKEL